Protein AF-A0A6I5C1E1-F1 (afdb_monomer)

Nearest PDB structures (foldseek):
  6ph4-assembly1_A  TM=5.945E-01  e=1.112E-05  Brucella melitensis bv. 1 str. 16M
  6hmj-assembly1_A  TM=3.916E-01  e=8.820E-07  Nakamurella multipartita DSM 44233
  6hmj-assembly2_D  TM=3.622E-01  e=2.172E-06  Nakamurella multipartita DSM 44233
  6hmj-assembly1_B  TM=3.660E-01  e=5.657E-06  Nakamurella multipartita DSM 44233
  3es2-assembly1_B  TM=7.252E-01  e=7.644E-03  Pseudomonas aeruginosa

Sequence (305 aa):
LVSWERGHESLMAQEAQRLVGVCWAEWSLGDGAVEVSSGFAHVLGLAGDEPPPGLLELGRRVTSQSLDALYRTVHHILLSAPVAECDLHLTGPDDRIVHLIAEPVRPGSGPVWAVRAVLHDATSDRRSLALAERAAREARAQRERADTVAEVAERLRDAVLPGFPAELARHGVEAVAVYRPEARAARVGGDWYKTRVLPSGKLLVALGDARGHGLAAVTLMAKLRYALAGLAYTGETVERLTGWLNAVACDDGEESTATAVIARYHPDRRLLRWTCAGHPVPVLVRDGEPRLLDPPPGGPGMPLG

Solvent-accessible surface area (backbone atoms only — not comparable to full-atom values): 16935 Å² total; per-residue (Å²): 141,82,89,87,75,95,84,49,70,69,60,51,52,43,51,49,25,51,76,69,30,34,28,38,39,34,41,33,73,82,82,61,49,69,49,69,44,86,21,36,47,66,54,71,66,50,59,97,85,57,77,83,68,47,76,73,52,48,45,71,38,27,38,74,72,24,31,58,42,50,51,51,34,53,53,40,29,72,72,76,36,77,62,37,65,44,65,35,39,36,67,60,98,78,64,42,31,30,39,36,42,33,31,52,38,47,71,77,94,52,66,74,43,26,43,36,32,43,36,31,53,37,38,67,61,54,49,52,50,53,50,52,53,49,52,51,50,52,54,49,54,51,47,55,51,50,52,52,49,47,52,52,25,50,54,50,33,50,68,74,59,55,77,75,62,76,68,38,54,82,62,79,42,86,82,86,84,88,87,82,51,86,42,85,78,47,61,48,37,16,63,49,69,47,70,45,81,41,98,85,69,31,33,42,40,34,41,35,36,20,57,74,69,56,70,64,8,33,49,52,27,52,52,53,56,51,48,50,64,55,55,58,73,73,70,68,54,53,64,58,51,49,54,53,50,25,52,58,27,48,74,69,38,100,80,41,33,29,26,28,36,38,34,40,37,34,62,92,72,76,43,78,50,63,40,44,21,47,32,83,74,58,74,45,73,56,98,87,44,77,40,71,54,84,64,46,95,83,46,45,46,61,48,29,72

Secondary structure (DSSP, 8-state):
-----TT-HHHHHHHHHHHHTEEEEEEETTT--EEE-TTHHHHHT--TTPPPPPHHHHHHTB-HHHHHHHHHHHHHHHHT-S-EEEEEEB-STT--EEEEEEEEE-STTS---EEEEEEEE-HHHHHHHHHHHHHHHHHHHHHHHHHHHHHHHHHHHHHHSPPPPGGGGGGT---------S-TTTS--SEEEEEEE-TTS-EEEEEEEESSSSHHHHHHHHHHHHHHHHHGGG---HHHHHHHHHHHHHTT-TT--EEEEEEEEETTTTEEEEEEEBSPPPEEEETTEEEEPPPPTTTT-PPB-

Structure (mmCIF, N/CA/C/O backbone):
data_AF-A0A6I5C1E1-F1
#
_entry.id   AF-A0A6I5C1E1-F1
#
loop_
_atom_site.group_PDB
_atom_site.id
_atom_site.type_symbol
_atom_site.label_atom_id
_atom_site.label_alt_id
_atom_site.label_comp_id
_atom_site.label_asym_id
_atom_site.label_entity_id
_atom_site.label_seq_id
_atom_site.pdbx_PDB_ins_code
_atom_site.Cartn_x
_atom_site.Cartn_y
_atom_site.Cartn_z
_atom_site.occupancy
_atom_site.B_iso_or_equiv
_atom_site.auth_seq_id
_atom_site.auth_comp_id
_atom_site.auth_asym_id
_atom_site.auth_atom_id
_atom_site.pdbx_PDB_model_num
ATOM 1 N N . LEU A 1 1 ? 2.150 20.121 -51.270 1.00 28.47 1 LEU A N 1
ATOM 2 C CA . LEU A 1 1 ? 1.523 20.171 -52.610 1.00 28.47 1 LEU A CA 1
ATOM 3 C C . LEU A 1 1 ? 2.641 20.000 -53.623 1.00 28.47 1 LEU A C 1
ATOM 5 O O . LEU A 1 1 ? 3.355 20.957 -53.879 1.00 28.47 1 LEU A O 1
ATOM 9 N N . VAL A 1 2 ? 2.875 18.768 -54.073 1.00 29.59 2 VAL A N 1
ATOM 10 C CA . VAL A 1 2 ? 3.943 18.431 -55.027 1.00 29.59 2 VAL A CA 1
ATOM 11 C C . VAL A 1 2 ? 3.265 18.148 -56.367 1.00 29.59 2 VAL A C 1
ATOM 13 O O . VAL A 1 2 ? 2.310 17.370 -56.411 1.00 29.59 2 VAL A O 1
ATOM 16 N N . SER A 1 3 ? 3.669 18.862 -57.420 1.00 32.88 3 SER A N 1
ATOM 17 C CA . SER A 1 3 ? 3.119 18.734 -58.773 1.00 32.88 3 SER A CA 1
ATOM 18 C C . SER A 1 3 ? 3.700 17.513 -59.484 1.00 32.88 3 SER A C 1
ATOM 20 O O . SER A 1 3 ? 4.902 17.270 -59.423 1.00 32.88 3 SER A O 1
ATOM 22 N N . TRP A 1 4 ? 2.826 16.770 -60.157 1.00 43.12 4 TRP A N 1
ATOM 23 C CA . TRP A 1 4 ? 3.076 15.459 -60.746 1.00 43.12 4 TRP A CA 1
ATOM 24 C C . TRP A 1 4 ? 3.370 15.559 -62.247 1.00 43.12 4 TRP A C 1
ATOM 26 O O . TRP A 1 4 ? 2.498 15.987 -62.999 1.00 43.12 4 TRP A O 1
ATOM 36 N N . GLU A 1 5 ? 4.532 15.080 -62.697 1.00 37.81 5 GLU A N 1
ATOM 37 C CA . GLU A 1 5 ? 4.804 14.805 -64.117 1.00 37.81 5 GLU A CA 1
ATOM 38 C C . GLU A 1 5 ? 5.439 13.415 -64.301 1.00 37.81 5 GLU A C 1
ATOM 40 O O . GLU A 1 5 ? 6.318 12.996 -63.545 1.00 37.81 5 GLU A O 1
ATOM 45 N N . ARG A 1 6 ? 4.952 12.668 -65.304 1.00 40.16 6 ARG A N 1
ATOM 46 C CA . ARG A 1 6 ? 5.412 11.315 -65.664 1.00 40.16 6 ARG A CA 1
ATOM 47 C C . ARG A 1 6 ? 6.778 11.394 -66.359 1.00 40.16 6 ARG A C 1
ATOM 49 O O . ARG A 1 6 ? 6.858 11.900 -67.472 1.00 40.16 6 ARG A O 1
ATOM 56 N N . GLY A 1 7 ? 7.816 10.851 -65.718 1.00 42.12 7 GLY A N 1
ATOM 57 C CA . GLY A 1 7 ? 9.178 10.753 -66.276 1.00 42.12 7 GLY A CA 1
ATOM 58 C C . GLY A 1 7 ? 10.287 10.368 -65.282 1.00 42.12 7 GLY A C 1
ATOM 59 O O . GLY A 1 7 ? 11.403 10.086 -65.700 1.00 42.12 7 GLY A O 1
ATOM 60 N N . HIS A 1 8 ? 9.994 10.313 -63.978 1.00 48.16 8 HIS A N 1
ATOM 61 C CA . HIS A 1 8 ? 10.992 10.161 -62.910 1.00 48.16 8 HIS A CA 1
ATOM 62 C C . HIS A 1 8 ? 10.778 8.912 -62.033 1.00 48.16 8 HIS A C 1
ATOM 64 O O . HIS A 1 8 ? 10.792 9.007 -60.810 1.00 48.16 8 HIS A O 1
ATOM 70 N N . GLU A 1 9 ? 10.580 7.723 -62.615 1.00 52.25 9 GLU A N 1
ATOM 71 C CA . GLU A 1 9 ? 10.408 6.486 -61.821 1.00 52.25 9 GLU A CA 1
ATOM 72 C C . GLU A 1 9 ? 11.599 6.214 -60.887 1.00 52.25 9 GLU A C 1
ATOM 74 O O . GLU A 1 9 ? 11.404 5.866 -59.723 1.00 52.25 9 GLU A O 1
ATOM 79 N N . SER A 1 10 ? 12.832 6.466 -61.345 1.00 55.31 10 SER A N 1
ATOM 80 C CA . SER A 1 10 ? 14.031 6.329 -60.511 1.00 55.31 10 SER A CA 1
ATOM 81 C C . SER A 1 10 ? 14.077 7.365 -59.387 1.00 55.31 10 SER A C 1
ATOM 83 O O . SER A 1 10 ? 14.368 7.004 -58.258 1.00 55.31 10 SER A O 1
ATOM 85 N N . LEU A 1 11 ? 13.730 8.627 -59.649 1.00 58.78 11 LEU A N 1
ATOM 86 C CA . LEU A 1 11 ? 13.729 9.686 -58.629 1.00 58.78 11 LEU A CA 1
ATOM 87 C C . LEU A 1 11 ? 12.635 9.450 -57.570 1.00 58.78 11 LEU A C 1
ATOM 89 O O . LEU A 1 11 ? 12.884 9.602 -56.378 1.00 58.78 11 LEU A O 1
ATOM 93 N N . MET A 1 12 ? 11.463 8.964 -57.989 1.00 55.47 12 MET A N 1
ATOM 94 C C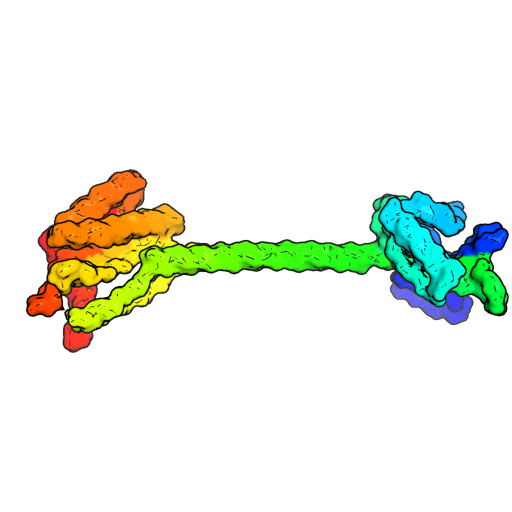A . MET A 1 12 ? 10.367 8.563 -57.098 1.00 55.47 12 MET A CA 1
ATOM 95 C C . MET A 1 12 ? 10.738 7.360 -56.226 1.00 55.47 12 MET A C 1
ATOM 97 O O . MET A 1 12 ? 10.417 7.343 -55.041 1.00 55.47 12 MET A O 1
ATOM 101 N N . ALA A 1 13 ? 11.443 6.367 -56.779 1.00 60.69 13 ALA A N 1
ATOM 102 C CA . ALA A 1 13 ? 11.947 5.236 -56.003 1.00 60.69 13 ALA A CA 1
ATOM 103 C C . ALA A 1 13 ? 12.984 5.679 -54.955 1.00 60.69 13 ALA A C 1
ATOM 105 O O . ALA A 1 13 ? 12.964 5.191 -53.826 1.00 60.69 13 ALA A O 1
ATOM 106 N N . GLN A 1 14 ? 13.846 6.641 -55.297 1.00 62.75 14 GLN A N 1
ATOM 107 C CA . GLN A 1 14 ? 14.848 7.199 -54.384 1.00 62.75 14 GLN A CA 1
ATOM 108 C C . GLN A 1 14 ? 14.217 8.037 -53.259 1.00 62.75 14 GLN A C 1
ATOM 110 O O . GLN A 1 14 ? 14.618 7.914 -52.098 1.00 62.75 14 GLN A O 1
ATOM 115 N N . GLU A 1 15 ? 13.218 8.869 -53.570 1.00 58.72 15 GLU A N 1
ATOM 116 C CA . GLU A 1 15 ? 12.482 9.641 -52.561 1.00 58.72 15 GLU A CA 1
ATOM 117 C C . GLU A 1 15 ? 11.615 8.744 -51.672 1.00 58.72 15 GLU A C 1
ATOM 119 O O . GLU A 1 15 ? 11.604 8.927 -50.456 1.00 58.72 15 GLU A O 1
ATOM 124 N N . ALA A 1 16 ? 10.963 7.721 -52.233 1.00 60.59 16 ALA A N 1
ATOM 125 C CA . ALA A 1 16 ? 10.212 6.736 -51.458 1.00 60.59 16 ALA A CA 1
ATOM 126 C C . ALA A 1 16 ? 11.117 5.944 -50.498 1.00 60.59 16 ALA A C 1
ATOM 128 O O . ALA A 1 16 ? 10.763 5.767 -49.336 1.00 60.59 16 ALA A O 1
ATOM 129 N N . GLN A 1 17 ? 12.310 5.528 -50.936 1.00 66.62 17 GLN A N 1
ATOM 130 C CA . GLN A 1 17 ? 13.299 4.862 -50.074 1.00 66.62 17 GLN A CA 1
ATOM 131 C C . GLN A 1 17 ? 13.756 5.753 -48.913 1.00 66.62 17 GLN A C 1
ATOM 133 O O . GLN A 1 17 ? 13.851 5.287 -47.778 1.00 66.62 17 GLN A O 1
ATOM 138 N N . ARG A 1 18 ? 13.974 7.050 -49.167 1.00 64.62 18 ARG A N 1
ATOM 139 C CA . ARG A 1 18 ? 14.294 8.028 -48.113 1.00 64.62 18 ARG A CA 1
ATOM 140 C C . ARG A 1 18 ? 13.132 8.254 -47.148 1.00 64.62 18 ARG A C 1
ATOM 142 O O . ARG A 1 18 ? 13.362 8.306 -45.948 1.00 64.62 18 ARG A O 1
ATOM 149 N N . LEU A 1 19 ? 11.905 8.362 -47.655 1.00 66.62 19 LEU A N 1
ATOM 150 C CA . LEU A 1 19 ? 10.706 8.571 -46.836 1.00 66.62 19 LEU A CA 1
ATOM 151 C C . LEU A 1 19 ? 10.372 7.361 -45.955 1.00 66.62 19 LEU A C 1
ATOM 153 O O . LEU A 1 19 ? 9.878 7.542 -44.846 1.00 66.62 19 LEU A O 1
ATOM 157 N N . VAL A 1 20 ? 10.639 6.145 -46.437 1.00 74.69 20 VAL A N 1
ATOM 158 C CA . VAL A 1 20 ? 10.387 4.890 -45.705 1.00 74.69 20 VAL A CA 1
ATOM 159 C C . VAL A 1 20 ? 11.602 4.469 -44.860 1.00 74.69 20 VAL A C 1
ATOM 161 O O . VAL A 1 20 ? 11.494 3.565 -44.040 1.00 74.69 20 VAL A O 1
ATOM 164 N N . GLY A 1 21 ? 12.755 5.132 -45.017 1.00 84.44 21 GLY A N 1
ATOM 165 C CA . GLY A 1 21 ? 13.973 4.821 -44.265 1.00 84.44 21 GLY A CA 1
ATOM 166 C C . GLY A 1 21 ? 14.557 3.449 -44.606 1.00 84.44 21 GLY A C 1
ATOM 167 O O . GLY A 1 21 ? 15.153 2.820 -43.740 1.00 84.44 21 GLY A O 1
ATOM 168 N N . VAL A 1 22 ? 14.374 2.973 -45.841 1.00 90.25 22 VAL A N 1
ATOM 169 C CA . VAL A 1 22 ? 14.837 1.657 -46.314 1.00 90.25 22 VAL A CA 1
ATOM 170 C C . VAL A 1 22 ? 15.868 1.847 -47.419 1.00 90.25 22 VAL A C 1
ATOM 172 O O . VAL A 1 22 ? 15.700 2.676 -48.314 1.00 90.25 22 VAL A O 1
ATOM 175 N N . CYS A 1 23 ? 16.927 1.050 -47.392 1.00 91.75 23 CYS A N 1
ATOM 176 C CA . CYS A 1 23 ? 17.949 1.009 -48.424 1.00 91.75 23 CYS A CA 1
ATOM 177 C C . CYS A 1 23 ? 18.413 -0.433 -48.664 1.00 91.75 23 CYS A C 1
ATOM 179 O O . CYS A 1 23 ? 18.105 -1.343 -47.898 1.00 91.75 23 CYS A O 1
ATOM 181 N N . TRP A 1 24 ? 19.151 -0.649 -49.746 1.00 93.38 24 TRP A N 1
ATOM 182 C CA . TRP A 1 24 ? 19.877 -1.893 -49.976 1.00 93.38 24 TRP A CA 1
ATOM 183 C C . TRP A 1 24 ? 21.350 -1.619 -50.276 1.00 93.38 24 TRP A C 1
ATOM 185 O O . TRP A 1 24 ? 21.702 -0.526 -50.743 1.00 93.38 24 TRP A O 1
ATOM 195 N N . ALA A 1 25 ? 22.176 -2.624 -49.999 1.00 94.31 25 ALA A N 1
ATOM 196 C CA . ALA A 1 25 ? 23.593 -2.671 -50.322 1.00 94.31 25 ALA A CA 1
ATOM 197 C C . ALA A 1 25 ? 24.012 -4.084 -50.740 1.00 94.31 25 ALA A C 1
ATOM 199 O O . ALA A 1 25 ? 23.452 -5.070 -50.264 1.00 94.31 25 ALA A O 1
ATOM 200 N N . GLU A 1 26 ? 25.005 -4.180 -51.611 1.00 94.88 26 GLU A N 1
ATOM 201 C CA . GLU A 1 26 ? 25.673 -5.419 -51.981 1.00 94.88 26 GLU A CA 1
ATOM 202 C C . GLU A 1 26 ? 27.183 -5.238 -51.820 1.00 94.88 26 GLU A C 1
ATOM 204 O O . GLU A 1 26 ? 27.784 -4.341 -52.409 1.00 94.88 26 GLU A O 1
ATOM 209 N N . TRP A 1 27 ? 27.794 -6.082 -50.991 1.00 94.88 27 TRP A N 1
ATOM 210 C CA . TRP A 1 27 ? 29.235 -6.102 -50.765 1.00 94.88 27 TRP A CA 1
ATOM 211 C C . TRP A 1 27 ? 29.840 -7.310 -51.468 1.00 94.88 27 TRP A C 1
ATOM 213 O O . TRP A 1 27 ? 29.603 -8.451 -51.062 1.00 94.88 27 TRP A O 1
ATOM 223 N N . SER A 1 28 ? 30.649 -7.059 -52.491 1.00 92.88 28 SER A N 1
ATOM 224 C CA . SER A 1 28 ? 31.442 -8.084 -53.160 1.00 92.88 28 SER A CA 1
ATOM 225 C C . SER A 1 28 ? 32.582 -8.549 -52.257 1.00 92.88 28 SER A C 1
ATOM 227 O O . SER A 1 28 ? 33.365 -7.754 -51.733 1.00 92.88 28 SER A O 1
ATOM 229 N N . LEU A 1 29 ? 32.683 -9.863 -52.072 1.00 88.25 29 LEU A N 1
ATOM 230 C CA . LEU A 1 29 ? 33.716 -10.494 -51.250 1.00 88.25 29 LEU A CA 1
ATOM 231 C C . LEU A 1 29 ? 35.018 -10.721 -52.029 1.00 88.25 29 LEU A C 1
ATOM 233 O O . LEU A 1 29 ? 36.053 -10.970 -51.416 1.00 88.25 29 LEU A O 1
ATOM 237 N N . GLY A 1 30 ? 34.961 -10.674 -53.365 1.00 83.75 30 GLY A N 1
ATOM 238 C CA . GLY A 1 30 ? 36.099 -10.962 -54.240 1.00 83.75 30 GLY A CA 1
ATOM 239 C C . GLY A 1 30 ? 37.000 -9.755 -54.496 1.00 83.75 30 GLY A C 1
ATOM 240 O O . GLY A 1 30 ? 38.220 -9.872 -54.408 1.00 83.75 30 GLY A O 1
ATOM 241 N N . ASP A 1 31 ? 36.405 -8.603 -54.804 1.00 86.00 31 ASP A N 1
ATOM 242 C CA . ASP A 1 31 ? 37.114 -7.362 -55.164 1.00 86.00 31 ASP A CA 1
ATOM 243 C C . ASP A 1 31 ? 36.868 -6.207 -54.178 1.00 86.00 31 ASP A C 1
ATOM 245 O O . ASP A 1 31 ? 37.475 -5.144 -54.308 1.00 86.00 31 ASP A O 1
ATOM 249 N N . GLY A 1 32 ? 36.014 -6.415 -53.170 1.00 84.56 32 GLY A N 1
ATOM 250 C CA . GLY A 1 32 ? 35.676 -5.405 -52.171 1.00 84.56 32 GLY A CA 1
ATOM 251 C C . GLY A 1 32 ? 34.759 -4.293 -52.684 1.00 84.56 32 GLY A C 1
ATOM 252 O O . GLY A 1 32 ? 34.573 -3.306 -51.972 1.00 84.56 32 GLY A O 1
ATOM 253 N N . ALA A 1 33 ? 34.191 -4.424 -53.889 1.00 90.31 33 ALA A N 1
ATOM 254 C CA . ALA A 1 33 ? 33.245 -3.454 -54.424 1.00 90.31 33 ALA A CA 1
ATOM 255 C C . ALA A 1 33 ? 31.972 -3.380 -53.563 1.00 90.31 33 ALA A C 1
ATOM 257 O O . ALA A 1 33 ? 31.485 -4.391 -53.049 1.00 90.31 33 ALA A O 1
ATOM 258 N N . VAL A 1 34 ? 31.433 -2.169 -53.415 1.00 93.31 34 VAL A N 1
ATOM 259 C CA . VAL A 1 34 ? 30.220 -1.900 -52.637 1.00 93.31 34 VAL A CA 1
ATOM 260 C C . VAL A 1 34 ? 29.220 -1.180 -53.527 1.00 93.31 34 VAL A C 1
ATOM 262 O O . VAL A 1 34 ? 29.436 -0.030 -53.909 1.00 93.31 34 VAL A O 1
ATOM 265 N N . GLU A 1 35 ? 28.123 -1.853 -53.851 1.00 92.62 35 GLU A N 1
ATOM 266 C CA . GLU A 1 35 ? 27.001 -1.262 -54.576 1.00 92.62 35 GLU A CA 1
ATOM 267 C C . GLU A 1 35 ? 25.893 -0.902 -53.594 1.00 92.62 35 GLU A C 1
ATOM 269 O O . GLU A 1 35 ? 25.544 -1.693 -52.721 1.00 92.62 35 GLU A O 1
ATOM 274 N N . VAL A 1 36 ? 25.337 0.305 -53.705 1.00 92.56 36 VAL A N 1
ATOM 275 C CA . VAL A 1 36 ? 24.332 0.801 -52.760 1.00 92.56 36 VAL A CA 1
ATOM 276 C C . VAL A 1 36 ? 23.222 1.557 -53.465 1.00 92.56 36 VAL A C 1
ATOM 278 O O . VAL A 1 36 ? 23.431 2.252 -54.458 1.00 92.56 36 VAL A O 1
ATOM 281 N N . SER A 1 37 ? 22.026 1.479 -52.894 1.00 90.00 37 SER A N 1
ATOM 282 C CA . SER A 1 37 ? 20.942 2.409 -53.219 1.00 90.00 37 SER A CA 1
ATOM 283 C C . SER A 1 37 ? 21.233 3.835 -52.730 1.00 90.00 37 SER A C 1
ATOM 285 O O . SER A 1 37 ? 21.982 4.054 -51.777 1.00 90.00 37 SER A O 1
ATOM 287 N N . SER A 1 38 ? 20.557 4.827 -53.312 1.00 82.50 38 SER A N 1
ATOM 288 C CA . SER A 1 38 ? 20.692 6.243 -52.929 1.00 82.50 38 SER A CA 1
ATOM 289 C C . SER A 1 38 ? 20.280 6.548 -51.480 1.00 82.50 38 SER A C 1
ATOM 291 O O . SER A 1 38 ? 20.670 7.576 -50.927 1.00 82.50 38 SER A O 1
ATOM 293 N N . GLY A 1 39 ? 19.454 5.692 -50.866 1.00 84.56 39 GLY A N 1
ATOM 294 C CA . GLY A 1 39 ? 19.015 5.822 -49.474 1.00 84.56 39 GLY A CA 1
ATOM 295 C C . GLY A 1 39 ? 20.066 5.389 -48.448 1.00 84.56 39 GLY A C 1
ATOM 296 O O . GLY A 1 39 ? 19.927 5.706 -47.270 1.00 84.56 39 GLY A O 1
ATOM 297 N N . PHE A 1 40 ? 21.129 4.699 -48.873 1.00 89.44 40 PHE A N 1
ATOM 298 C CA . PHE A 1 40 ? 22.087 4.048 -47.976 1.00 89.44 40 PHE A CA 1
ATOM 299 C C . PHE A 1 40 ? 22.815 5.019 -47.043 1.00 89.44 40 PHE A C 1
ATOM 301 O O . PHE A 1 40 ? 22.818 4.814 -45.829 1.00 89.44 40 PHE A O 1
ATOM 308 N N . ALA A 1 41 ? 23.337 6.123 -47.585 1.00 89.31 41 ALA A N 1
ATOM 309 C CA . ALA A 1 41 ? 23.991 7.158 -46.784 1.00 89.31 41 ALA A CA 1
ATOM 310 C C . ALA A 1 41 ? 23.045 7.776 -45.741 1.00 89.31 41 ALA A C 1
ATOM 312 O O . ALA A 1 41 ? 23.461 8.064 -44.625 1.00 89.31 41 ALA A O 1
ATOM 313 N N . HIS A 1 42 ? 21.757 7.929 -46.071 1.00 87.75 42 HIS A N 1
ATOM 314 C CA . HIS A 1 42 ? 20.765 8.469 -45.143 1.00 87.75 42 HIS A CA 1
ATOM 315 C C . HIS A 1 42 ? 20.448 7.496 -43.998 1.00 87.75 42 HIS A C 1
ATOM 317 O O . HIS A 1 42 ? 20.461 7.909 -42.841 1.00 87.75 42 HIS A O 1
ATOM 323 N N . VAL A 1 43 ? 20.210 6.216 -44.309 1.00 89.69 43 VAL A N 1
ATOM 324 C CA . VAL A 1 43 ? 19.899 5.173 -43.309 1.00 89.69 43 VAL A CA 1
ATOM 325 C C . VAL A 1 43 ? 21.068 4.962 -42.342 1.00 89.69 43 VAL A C 1
ATOM 327 O O . VAL A 1 43 ? 20.855 4.838 -41.138 1.00 89.69 43 VAL A O 1
ATOM 330 N N . LEU A 1 44 ? 22.307 4.982 -42.843 1.00 90.25 44 LEU A N 1
ATOM 331 C CA . LEU A 1 44 ? 23.510 4.848 -42.015 1.00 90.25 44 LEU A CA 1
ATOM 332 C C . LEU A 1 44 ? 23.985 6.162 -41.370 1.00 90.25 44 LEU A C 1
ATOM 334 O O . LEU A 1 44 ? 24.919 6.136 -40.571 1.00 90.25 44 LEU A O 1
ATOM 338 N N . GLY A 1 45 ? 23.376 7.306 -41.699 1.00 88.69 45 GLY A N 1
ATOM 339 C CA . GLY A 1 45 ? 23.797 8.614 -41.186 1.00 88.69 45 GLY A CA 1
ATOM 340 C C . GLY A 1 45 ? 25.211 9.029 -41.617 1.00 88.69 45 GLY A C 1
ATOM 341 O O . GLY A 1 45 ? 25.930 9.638 -40.828 1.00 88.69 45 GLY A O 1
ATOM 342 N N . LEU A 1 46 ? 25.622 8.672 -42.837 1.00 88.62 46 LEU A N 1
ATOM 343 C CA . LEU A 1 46 ? 26.921 9.048 -43.406 1.00 88.62 46 LEU A CA 1
ATOM 344 C C . LEU A 1 46 ? 26.941 10.531 -43.807 1.00 88.62 46 LEU A C 1
ATOM 346 O O . LEU A 1 46 ? 25.905 11.106 -44.161 1.00 88.62 46 LEU A O 1
ATOM 350 N N . ALA A 1 47 ? 28.128 11.142 -43.794 1.00 84.00 47 ALA A N 1
ATOM 351 C CA . ALA A 1 47 ? 28.306 12.483 -44.351 1.00 84.00 47 ALA A CA 1
ATOM 352 C C . ALA A 1 47 ? 28.118 12.473 -45.884 1.00 84.00 47 ALA A C 1
ATOM 354 O O . ALA A 1 47 ? 28.297 11.449 -46.540 1.00 84.00 47 ALA A O 1
ATOM 355 N N . GLY A 1 48 ? 27.727 13.609 -46.473 1.00 73.75 48 GLY A N 1
ATOM 356 C CA . GLY A 1 48 ? 27.323 13.683 -47.888 1.00 73.75 48 GLY A CA 1
ATOM 357 C C . GLY A 1 48 ? 28.426 13.381 -48.913 1.00 73.75 48 GLY A C 1
ATOM 358 O O . GLY A 1 48 ? 28.116 13.099 -50.067 1.00 73.75 48 GLY A O 1
ATOM 359 N N . ASP A 1 49 ? 29.687 13.438 -48.500 1.00 82.75 49 ASP A N 1
ATOM 360 C CA . ASP A 1 49 ? 30.892 13.156 -49.284 1.00 82.75 49 ASP A CA 1
ATOM 361 C C . ASP A 1 49 ? 31.591 11.847 -48.871 1.00 82.75 49 ASP A C 1
ATOM 363 O O . ASP A 1 49 ? 32.611 11.473 -49.451 1.00 82.75 49 ASP A O 1
ATOM 367 N N . GLU A 1 50 ? 31.049 11.135 -47.882 1.00 86.50 50 GLU A N 1
ATOM 368 C CA . GLU A 1 50 ? 31.638 9.915 -47.346 1.00 86.50 50 GLU A CA 1
ATOM 369 C C . GLU A 1 50 ? 31.316 8.703 -48.241 1.00 86.50 50 GLU A C 1
ATOM 371 O O . GLU A 1 50 ? 30.146 8.463 -48.561 1.00 86.50 50 GLU A O 1
ATOM 376 N N . PRO A 1 51 ? 32.322 7.908 -48.661 1.00 89.25 51 PRO A N 1
ATOM 377 C CA . PRO A 1 51 ? 32.077 6.722 -49.474 1.00 89.25 51 PRO A CA 1
ATOM 378 C C . PRO A 1 51 ? 31.312 5.647 -48.680 1.00 89.25 51 PRO A C 1
ATOM 380 O O . PRO A 1 51 ? 31.473 5.548 -47.458 1.00 89.25 51 PRO A O 1
ATOM 383 N N . PRO A 1 52 ? 30.494 4.809 -49.349 1.00 91.69 52 PRO A N 1
ATOM 384 C CA . PRO A 1 52 ? 29.776 3.732 -48.680 1.00 91.69 52 PRO A CA 1
ATOM 385 C C . PRO A 1 52 ? 30.772 2.743 -48.049 1.00 91.69 52 PRO A C 1
ATOM 387 O O . PRO A 1 52 ? 31.634 2.226 -48.762 1.00 91.69 52 PRO A O 1
ATOM 390 N N . PRO A 1 53 ? 30.676 2.459 -46.734 1.00 92.88 53 PRO A N 1
ATOM 391 C CA . PRO A 1 53 ? 31.637 1.595 -46.068 1.00 92.88 53 PRO A CA 1
ATOM 392 C C . PRO A 1 53 ? 31.555 0.146 -46.554 1.00 92.88 53 PRO A C 1
ATOM 394 O O . PRO A 1 53 ? 30.467 -0.417 -46.734 1.00 92.88 53 PRO A O 1
ATOM 397 N N . GLY A 1 54 ? 32.717 -0.496 -46.661 1.00 92.12 54 GLY A N 1
ATOM 398 C CA . GLY A 1 54 ? 32.798 -1.953 -46.782 1.00 92.12 54 GLY A CA 1
ATOM 399 C C . GLY A 1 54 ? 32.285 -2.666 -45.522 1.00 92.12 54 GLY A C 1
ATOM 400 O O . GLY A 1 54 ? 32.161 -2.061 -44.459 1.00 92.12 54 GLY A O 1
ATOM 401 N N . LEU A 1 55 ? 32.048 -3.981 -45.590 1.00 89.00 55 LEU A N 1
ATOM 402 C CA . LEU A 1 55 ? 31.567 -4.789 -44.450 1.00 89.00 55 LEU A CA 1
ATOM 403 C C . LEU A 1 55 ? 32.430 -4.639 -43.182 1.00 89.00 55 LEU A C 1
ATOM 405 O O . LEU A 1 55 ? 31.907 -4.516 -42.074 1.00 89.00 55 LEU A O 1
ATOM 409 N N . LEU A 1 56 ? 33.757 -4.609 -43.340 1.00 88.25 56 LEU A N 1
ATOM 410 C CA . LEU A 1 56 ? 34.687 -4.417 -42.223 1.00 88.25 56 LEU A CA 1
ATOM 411 C C . LEU A 1 56 ? 34.581 -3.006 -41.622 1.00 88.25 56 LEU A C 1
ATOM 413 O O . LEU A 1 56 ? 34.658 -2.833 -40.407 1.00 88.25 56 LEU A O 1
ATOM 417 N N . GLU A 1 57 ? 34.410 -1.994 -42.470 1.00 91.88 57 GLU A N 1
ATOM 418 C CA . GLU A 1 57 ? 34.273 -0.597 -42.056 1.00 91.88 57 GLU A CA 1
ATOM 419 C C . GLU A 1 57 ? 32.921 -0.340 -41.392 1.00 91.88 57 GLU A C 1
ATOM 421 O O . GLU A 1 57 ? 32.862 0.385 -40.402 1.00 91.88 57 GLU A O 1
ATOM 426 N N . LEU A 1 58 ? 31.856 -0.995 -41.864 1.00 91.06 58 LEU A N 1
ATOM 427 C CA . LEU A 1 58 ? 30.555 -1.014 -41.201 1.00 91.06 58 LEU A CA 1
ATOM 428 C C . LEU A 1 58 ? 30.681 -1.592 -39.785 1.00 91.06 58 LEU A C 1
ATOM 430 O O . LEU A 1 58 ? 30.151 -1.015 -38.839 1.00 91.06 58 LEU A O 1
ATOM 434 N N . GLY A 1 59 ? 31.471 -2.658 -39.615 1.00 91.31 59 GLY A N 1
ATOM 435 C CA . GLY A 1 59 ? 31.798 -3.225 -38.304 1.00 91.31 59 GLY A CA 1
ATOM 436 C C . GLY A 1 59 ? 32.487 -2.242 -37.345 1.00 91.31 59 GLY A C 1
ATOM 437 O O . GLY A 1 59 ? 32.292 -2.319 -36.136 1.00 91.31 59 GLY A O 1
ATOM 438 N N . ARG A 1 60 ? 33.252 -1.271 -37.860 1.00 91.62 60 ARG A N 1
ATOM 439 C CA . ARG A 1 60 ? 33.888 -0.222 -37.037 1.00 91.62 60 ARG A CA 1
ATOM 440 C C . ARG A 1 60 ? 32.930 0.893 -36.621 1.00 91.62 60 ARG A C 1
ATOM 442 O O . ARG A 1 60 ? 33.270 1.668 -35.734 1.00 91.62 60 ARG A O 1
ATOM 449 N N . ARG A 1 61 ? 31.768 0.988 -37.270 1.00 91.31 61 ARG A N 1
ATOM 450 C CA . ARG A 1 61 ? 30.739 2.003 -37.012 1.00 91.31 61 ARG A CA 1
ATOM 451 C C . ARG A 1 61 ? 29.618 1.502 -36.121 1.00 91.31 61 ARG A C 1
ATOM 453 O O . ARG A 1 61 ? 28.639 2.216 -35.950 1.00 91.31 61 ARG A O 1
ATOM 460 N N . VAL A 1 62 ? 29.706 0.284 -35.601 1.00 93.81 62 VAL A N 1
ATOM 461 C CA . VAL A 1 62 ? 28.690 -0.281 -34.715 1.00 93.81 62 VAL A CA 1
ATOM 462 C C . VAL A 1 62 ? 29.246 -0.475 -33.313 1.00 93.81 62 VAL A C 1
ATOM 464 O O . VAL A 1 62 ? 30.455 -0.573 -33.107 1.00 93.81 62 VAL A O 1
ATOM 467 N N . THR A 1 63 ? 28.358 -0.536 -32.323 1.00 94.38 63 THR A N 1
ATOM 468 C CA . THR A 1 63 ? 28.750 -0.898 -30.954 1.00 94.38 63 THR A CA 1
ATOM 469 C C . THR A 1 63 ? 29.390 -2.290 -30.917 1.00 94.38 63 THR A C 1
ATOM 471 O O . THR A 1 63 ? 29.135 -3.121 -31.788 1.00 94.38 63 THR A O 1
ATOM 474 N N . SER A 1 64 ? 30.172 -2.592 -29.876 1.00 92.12 64 SER A N 1
ATOM 475 C CA . SER A 1 64 ? 30.780 -3.922 -29.702 1.00 92.12 64 SER A CA 1
ATOM 476 C C . SER A 1 64 ? 29.745 -5.056 -29.712 1.00 92.12 64 SER A C 1
ATOM 478 O O . SER A 1 64 ? 29.964 -6.085 -30.343 1.00 92.12 64 SER A O 1
ATOM 480 N N . GLN A 1 65 ? 28.580 -4.844 -29.092 1.00 91.31 65 GLN A N 1
ATOM 481 C CA . GLN A 1 65 ? 27.482 -5.814 -29.098 1.00 91.31 65 GLN A CA 1
ATOM 482 C C . GLN A 1 65 ? 26.916 -6.049 -30.510 1.00 91.31 65 GLN A C 1
ATOM 484 O O . GLN A 1 65 ? 26.634 -7.189 -30.887 1.00 91.31 65 GLN A O 1
ATOM 489 N N . SER A 1 66 ? 26.748 -4.984 -31.298 1.00 94.69 66 SER A N 1
ATOM 490 C CA . SER A 1 66 ? 26.279 -5.091 -32.684 1.00 94.69 66 SER A CA 1
ATOM 491 C C . SER A 1 66 ? 27.347 -5.631 -33.633 1.00 94.69 66 SER A C 1
ATOM 493 O O . SER A 1 66 ? 26.991 -6.282 -34.610 1.00 94.69 66 SER A O 1
ATOM 495 N N . LEU A 1 67 ? 28.637 -5.437 -33.344 1.00 94.94 67 LEU A N 1
ATOM 496 C CA . LEU A 1 67 ? 29.728 -6.051 -34.102 1.00 94.94 67 LEU A CA 1
ATOM 497 C C . LEU A 1 67 ? 29.677 -7.579 -33.999 1.00 94.94 67 LEU A C 1
ATOM 499 O O . LEU A 1 67 ? 29.757 -8.265 -35.017 1.00 94.94 67 LEU A O 1
ATOM 503 N N . ASP A 1 68 ? 29.464 -8.110 -32.793 1.00 93.81 68 ASP A N 1
ATOM 504 C CA . ASP A 1 68 ? 29.296 -9.552 -32.587 1.00 93.81 68 ASP A CA 1
ATOM 505 C C . ASP A 1 68 ? 28.080 -10.096 -33.349 1.00 93.81 68 ASP A C 1
ATOM 507 O O . ASP A 1 68 ? 28.125 -11.190 -33.916 1.00 93.81 68 ASP A O 1
ATOM 511 N N . ALA A 1 69 ? 26.976 -9.339 -33.364 1.00 93.19 69 ALA A N 1
ATOM 512 C CA . ALA A 1 69 ? 25.777 -9.702 -34.112 1.00 93.19 69 ALA A CA 1
ATOM 513 C C . ALA A 1 69 ? 26.032 -9.696 -35.626 1.00 93.19 69 ALA A C 1
ATOM 515 O O . ALA A 1 69 ? 25.735 -10.690 -36.284 1.00 93.19 69 ALA A O 1
ATOM 516 N N . LEU A 1 70 ? 26.659 -8.641 -36.153 1.00 94.19 70 LEU A N 1
ATOM 517 C CA . LEU A 1 70 ? 27.020 -8.520 -37.564 1.00 94.19 70 LEU A CA 1
ATOM 518 C C . LEU A 1 70 ? 27.952 -9.653 -38.008 1.00 94.19 70 LEU A C 1
ATOM 520 O O . LEU A 1 70 ? 27.708 -10.280 -39.037 1.00 94.19 70 LEU A O 1
ATOM 524 N N . TYR A 1 71 ? 28.984 -9.962 -37.216 1.00 92.56 71 TYR A N 1
ATOM 525 C CA . TYR A 1 71 ? 29.894 -11.073 -37.494 1.00 92.56 71 TYR A CA 1
ATOM 526 C C . TYR A 1 71 ? 29.143 -12.406 -37.577 1.00 92.56 71 TYR A C 1
ATOM 528 O O . TYR A 1 71 ? 29.325 -13.152 -38.539 1.00 92.56 71 TYR A O 1
ATOM 536 N N . ARG A 1 72 ? 28.260 -12.696 -36.608 1.00 91.25 72 ARG A N 1
ATOM 537 C CA . ARG A 1 72 ? 27.434 -13.914 -36.630 1.00 91.25 72 ARG A CA 1
ATOM 538 C C . ARG A 1 72 ? 26.529 -13.966 -37.859 1.00 91.25 72 ARG A C 1
ATOM 540 O O . ARG A 1 72 ? 26.456 -15.016 -38.491 1.00 91.25 72 ARG A O 1
ATOM 547 N N . THR A 1 73 ? 25.889 -12.854 -38.215 1.00 91.25 73 THR A N 1
ATOM 548 C CA . THR A 1 73 ? 25.025 -12.743 -39.399 1.00 91.25 73 THR A CA 1
ATOM 549 C C . THR A 1 73 ? 25.801 -13.047 -40.679 1.00 91.25 73 THR A C 1
ATOM 551 O O . THR A 1 73 ? 25.414 -13.941 -41.430 1.00 91.25 73 THR A O 1
ATOM 554 N N . VAL A 1 74 ? 26.944 -12.388 -40.897 1.00 89.81 74 VAL A N 1
ATOM 555 C CA . VAL A 1 74 ? 27.795 -12.616 -42.078 1.00 89.81 74 VAL A CA 1
ATOM 556 C C . VAL A 1 74 ? 28.312 -14.055 -42.108 1.00 89.81 74 VAL A C 1
ATOM 558 O O . VAL A 1 74 ? 28.221 -14.727 -43.132 1.00 89.81 74 VAL A O 1
ATOM 561 N N . HIS A 1 75 ? 28.795 -14.572 -40.978 1.00 89.94 75 HIS A N 1
ATOM 562 C CA . HIS A 1 75 ? 29.278 -15.947 -40.874 1.00 89.94 75 HIS A CA 1
ATOM 563 C C . HIS A 1 75 ? 28.176 -16.980 -41.186 1.00 89.94 75 HIS A C 1
ATOM 565 O O . HIS A 1 75 ? 28.423 -17.949 -41.904 1.00 89.94 75 HIS A O 1
ATOM 571 N N . HIS A 1 76 ? 26.943 -16.769 -40.711 1.00 88.94 76 HIS A N 1
ATOM 572 C CA . HIS A 1 76 ? 25.799 -17.634 -41.029 1.00 88.94 76 HIS A CA 1
ATOM 573 C C . HIS A 1 76 ? 25.444 -17.627 -42.521 1.00 88.94 76 HIS A C 1
ATOM 575 O O . HIS A 1 76 ? 25.170 -18.690 -43.089 1.00 88.94 76 HIS A O 1
ATOM 581 N N . ILE A 1 77 ? 25.488 -16.456 -43.160 1.00 88.06 77 ILE A N 1
ATOM 582 C CA . ILE A 1 77 ? 25.225 -16.281 -44.596 1.00 88.06 77 ILE A CA 1
ATOM 583 C C . ILE A 1 77 ? 26.267 -17.016 -45.447 1.00 88.06 77 ILE A C 1
ATOM 585 O O . ILE A 1 77 ? 25.919 -17.690 -46.418 1.00 88.06 77 ILE A O 1
ATOM 589 N N . LEU A 1 78 ? 27.544 -16.933 -45.064 1.00 86.19 78 LEU A N 1
ATOM 590 C CA . LEU A 1 78 ? 28.634 -17.598 -45.783 1.00 86.19 78 LEU A CA 1
ATOM 591 C C . LEU A 1 78 ? 28.532 -19.125 -45.717 1.00 86.19 78 LEU A C 1
ATOM 593 O O . LEU A 1 78 ? 28.846 -19.805 -46.695 1.00 86.19 78 LEU A O 1
ATOM 597 N N . LEU A 1 79 ? 28.093 -19.667 -44.579 1.00 83.75 79 LEU A N 1
ATOM 598 C CA . LEU A 1 79 ? 28.105 -21.107 -44.352 1.00 83.75 79 LEU A CA 1
ATOM 599 C C . LEU A 1 79 ? 26.848 -21.823 -44.841 1.00 83.75 79 LEU A C 1
ATOM 601 O O . LEU A 1 79 ? 26.969 -22.880 -45.465 1.00 83.75 79 LEU A O 1
ATOM 605 N N . SER A 1 80 ? 25.641 -21.357 -44.499 1.00 69.75 80 SER A N 1
ATOM 606 C CA . SER A 1 80 ? 24.458 -22.238 -44.611 1.00 69.75 80 SER A CA 1
ATOM 607 C C . SER A 1 80 ? 23.082 -21.562 -44.637 1.00 69.75 80 SER A C 1
ATOM 609 O O . SER A 1 80 ? 22.107 -22.254 -44.923 1.00 69.75 80 SER A O 1
ATOM 611 N N . ALA A 1 81 ? 22.952 -20.265 -44.342 1.00 71.25 81 ALA A N 1
ATOM 612 C CA . ALA A 1 81 ? 21.642 -19.612 -44.263 1.00 71.25 81 ALA A CA 1
ATOM 613 C C . ALA A 1 81 ? 21.235 -18.943 -45.594 1.00 71.25 81 ALA A C 1
ATOM 615 O O . ALA A 1 81 ? 22.062 -18.254 -46.193 1.00 71.25 81 ALA A O 1
ATOM 616 N N . PRO A 1 82 ? 19.972 -19.088 -46.049 1.00 78.62 82 PRO A N 1
ATOM 617 C CA . PRO A 1 82 ? 19.468 -18.338 -47.199 1.00 78.62 82 PRO A CA 1
ATOM 618 C C . PRO A 1 82 ? 19.269 -16.852 -46.868 1.00 78.62 82 PRO A C 1
ATOM 620 O O . PRO A 1 82 ? 19.456 -16.014 -47.738 1.00 78.62 82 PRO A O 1
ATOM 623 N N . VAL A 1 83 ? 18.926 -16.532 -45.615 1.00 88.56 83 VAL A N 1
ATOM 624 C CA . VAL A 1 83 ? 18.742 -15.170 -45.096 1.00 88.56 83 VAL A CA 1
ATOM 625 C C . VAL A 1 83 ? 19.144 -15.155 -43.616 1.00 88.56 83 VAL A C 1
ATOM 627 O O . VAL A 1 83 ? 18.875 -16.121 -42.898 1.00 88.56 83 VAL A O 1
ATOM 630 N N . ALA A 1 84 ? 19.775 -14.078 -43.152 1.00 92.62 84 ALA A N 1
ATOM 631 C CA . ALA A 1 84 ? 20.029 -13.811 -41.738 1.00 92.62 84 ALA A CA 1
ATOM 632 C C . ALA A 1 84 ? 19.813 -12.326 -41.421 1.00 92.62 84 ALA A C 1
ATOM 634 O O . ALA A 1 84 ? 20.021 -11.469 -42.274 1.00 92.62 84 ALA A O 1
ATOM 635 N N . GLU A 1 85 ? 19.422 -12.021 -40.186 1.00 94.56 85 GLU A N 1
ATOM 636 C CA . GLU A 1 85 ? 19.076 -10.662 -39.769 1.00 94.56 85 GLU A CA 1
ATOM 637 C C . GLU A 1 85 ? 19.727 -10.272 -38.438 1.00 94.56 85 GLU A C 1
ATOM 639 O O . GLU A 1 85 ? 20.008 -11.122 -37.588 1.00 94.56 85 GLU A O 1
ATOM 644 N N . CYS A 1 86 ? 19.974 -8.976 -38.249 1.00 94.88 86 CYS A N 1
ATOM 645 C CA . CYS A 1 86 ? 20.428 -8.412 -36.980 1.00 94.88 86 CYS A CA 1
ATOM 646 C C . CYS A 1 86 ? 20.157 -6.906 -36.883 1.00 94.88 86 CYS A C 1
ATOM 648 O O . CYS A 1 86 ? 20.147 -6.201 -37.889 1.00 94.88 86 CYS A O 1
ATOM 650 N N . ASP A 1 87 ? 20.040 -6.398 -35.654 1.00 95.00 87 ASP A N 1
ATOM 651 C CA . ASP A 1 87 ? 20.031 -4.958 -35.389 1.00 95.00 87 ASP A CA 1
ATOM 652 C C . ASP A 1 87 ? 21.462 -4.427 -35.191 1.00 95.00 87 ASP A C 1
ATOM 654 O O . ASP A 1 87 ? 22.262 -4.957 -34.408 1.00 95.00 87 ASP A O 1
ATOM 658 N N . LEU A 1 88 ? 21.773 -3.338 -35.885 1.00 95.19 88 LEU A N 1
ATOM 659 C CA . LEU A 1 88 ? 23.040 -2.626 -35.840 1.00 95.19 88 LEU A CA 1
ATOM 660 C C . LEU A 1 88 ? 22.849 -1.289 -35.131 1.00 95.19 88 LEU A C 1
ATOM 662 O O . LEU A 1 88 ? 22.169 -0.398 -35.632 1.00 95.19 88 LEU A O 1
ATOM 666 N N . HIS A 1 89 ? 23.466 -1.139 -33.965 1.00 94.94 89 HIS A N 1
ATOM 667 C 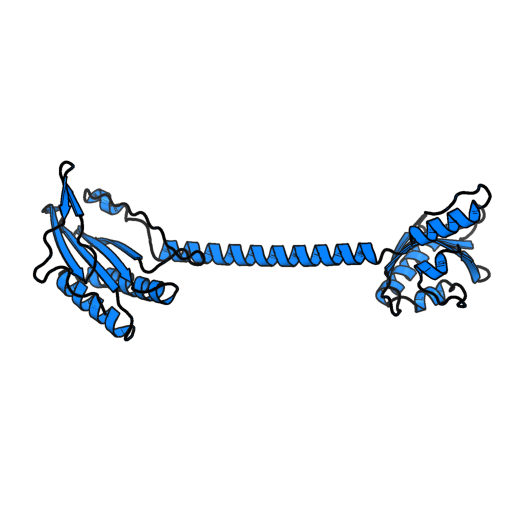CA . HIS A 1 89 ? 23.523 0.129 -33.249 1.00 94.94 89 HIS A CA 1
ATOM 668 C C . HIS A 1 89 ? 24.742 0.896 -33.741 1.00 94.94 89 HIS A C 1
ATOM 670 O O . 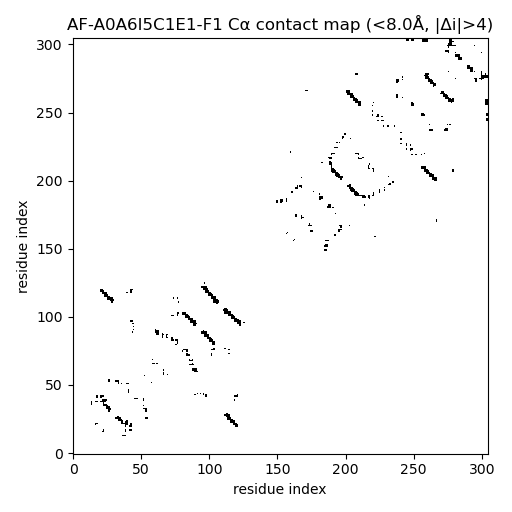HIS A 1 89 ? 25.873 0.484 -33.464 1.00 94.94 89 HIS A O 1
ATOM 676 N N . LEU A 1 90 ? 24.512 1.976 -34.484 1.00 93.25 90 LEU A N 1
ATOM 677 C CA . LEU A 1 90 ? 25.566 2.783 -35.080 1.00 93.25 90 LEU A CA 1
ATOM 678 C C . LEU A 1 90 ? 26.173 3.737 -34.048 1.00 93.25 90 LEU A C 1
ATOM 680 O O . LEU A 1 90 ? 25.474 4.504 -33.388 1.00 93.25 90 LEU A O 1
ATOM 684 N N . THR A 1 91 ? 27.497 3.728 -33.945 1.00 86.69 91 THR A N 1
ATOM 685 C CA . THR A 1 91 ? 28.271 4.681 -33.153 1.00 86.69 91 THR A CA 1
ATOM 686 C C . THR A 1 91 ? 28.349 6.001 -33.915 1.00 86.69 91 THR A C 1
ATOM 688 O O . THR A 1 91 ? 29.099 6.130 -34.881 1.00 86.69 91 THR A O 1
ATOM 691 N N . GLY A 1 92 ? 27.554 6.980 -33.497 1.00 80.81 92 GLY A N 1
ATOM 692 C CA . GLY A 1 92 ? 27.466 8.296 -34.122 1.00 80.81 92 GLY A CA 1
ATOM 693 C C . GLY A 1 92 ? 26.599 9.250 -33.294 1.00 80.81 92 GLY A C 1
ATOM 694 O O . GLY A 1 92 ? 26.086 8.850 -32.248 1.00 80.81 92 GLY A O 1
ATOM 695 N N . PRO A 1 93 ? 26.420 10.506 -33.739 1.00 71.94 93 PRO A N 1
ATOM 696 C CA . PRO A 1 93 ? 25.699 11.529 -32.974 1.00 71.94 93 PRO A CA 1
ATOM 697 C C . PRO A 1 93 ? 24.210 11.210 -32.755 1.00 71.94 93 PRO A C 1
ATOM 699 O O . PRO A 1 93 ? 23.638 11.652 -31.763 1.00 71.94 93 PRO A O 1
ATOM 702 N N . ASP A 1 94 ? 23.599 10.416 -33.640 1.00 79.06 94 ASP A N 1
ATOM 703 C CA . ASP A 1 94 ? 22.150 10.170 -33.649 1.00 79.06 94 ASP A CA 1
ATOM 704 C C . ASP A 1 94 ? 21.720 8.852 -32.968 1.00 79.06 94 ASP A C 1
ATOM 706 O O . ASP A 1 94 ? 20.517 8.588 -32.881 1.00 79.06 94 ASP A O 1
ATOM 710 N N . ASP A 1 95 ? 22.670 8.034 -32.481 1.00 81.31 95 ASP A N 1
ATOM 711 C CA . ASP A 1 95 ? 22.439 6.713 -31.854 1.00 81.31 95 ASP A CA 1
ATOM 712 C C . ASP A 1 95 ? 21.394 5.875 -32.621 1.00 81.31 95 ASP A C 1
ATOM 714 O O . ASP A 1 95 ? 20.307 5.551 -32.126 1.00 81.31 95 ASP A O 1
ATOM 718 N N . ARG A 1 96 ? 21.695 5.636 -33.903 1.00 91.31 96 ARG A N 1
ATOM 719 C CA . ARG A 1 96 ? 20.785 5.009 -34.868 1.00 91.31 96 ARG A CA 1
ATOM 720 C C . ARG A 1 96 ? 20.765 3.499 -34.700 1.00 91.31 96 ARG A C 1
ATOM 722 O O . ARG A 1 96 ? 21.811 2.873 -34.537 1.00 91.31 96 ARG A O 1
ATOM 729 N N . ILE A 1 97 ? 19.579 2.918 -34.823 1.00 94.56 97 ILE A N 1
ATOM 730 C CA . ILE A 1 97 ? 19.374 1.474 -34.854 1.00 94.56 97 ILE A CA 1
ATOM 731 C C . ILE A 1 97 ? 18.918 1.102 -36.256 1.00 94.56 97 ILE A C 1
ATOM 733 O O . ILE A 1 97 ? 17.816 1.449 -36.675 1.00 94.56 97 ILE A O 1
ATOM 737 N N . VAL A 1 98 ? 19.773 0.383 -36.971 1.00 94.69 98 VAL A N 1
ATOM 738 C CA . VAL A 1 98 ? 19.505 -0.087 -38.326 1.00 94.69 98 VAL A CA 1
ATOM 739 C C . VAL A 1 98 ? 19.275 -1.583 -38.282 1.00 94.69 98 VAL A C 1
ATOM 741 O O . VAL A 1 98 ? 20.151 -2.337 -37.869 1.00 94.69 98 VAL A O 1
ATOM 744 N N . HIS A 1 99 ? 18.106 -2.027 -38.716 1.00 95.75 99 HIS A N 1
ATOM 745 C CA . HIS A 1 99 ? 17.845 -3.447 -38.873 1.00 95.75 99 HIS A CA 1
ATOM 746 C C . HIS A 1 99 ? 18.329 -3.892 -40.250 1.00 95.75 99 HIS A C 1
ATOM 748 O O . HIS A 1 99 ? 17.958 -3.303 -41.266 1.00 95.75 99 HIS A O 1
ATOM 754 N N . LEU A 1 100 ? 19.193 -4.901 -40.265 1.00 94.56 100 LEU A N 1
ATOM 755 C CA . LEU A 1 100 ? 19.815 -5.459 -41.455 1.00 94.56 100 LEU A CA 1
ATOM 756 C C . LEU A 1 100 ? 19.280 -6.869 -41.681 1.00 94.56 100 LEU A C 1
ATOM 758 O O . LEU A 1 100 ? 19.373 -7.708 -40.789 1.00 94.56 100 LEU A O 1
ATOM 762 N N . ILE A 1 101 ? 18.793 -7.128 -42.890 1.00 94.25 101 ILE A N 1
ATOM 763 C CA . ILE A 1 101 ? 18.413 -8.451 -43.388 1.00 94.25 101 ILE A CA 1
ATOM 764 C C . ILE A 1 101 ? 19.312 -8.738 -44.581 1.00 94.25 101 ILE A C 1
ATOM 766 O O . ILE A 1 101 ? 19.293 -7.986 -45.553 1.00 94.25 101 ILE A O 1
ATOM 770 N N . ALA A 1 102 ? 20.111 -9.795 -44.509 1.00 93.25 102 ALA A N 1
ATOM 771 C CA . ALA A 1 102 ? 21.125 -10.097 -45.503 1.00 93.25 102 ALA A CA 1
ATOM 772 C C . ALA A 1 102 ? 21.030 -11.528 -46.039 1.00 93.25 102 ALA A C 1
ATOM 774 O O . ALA A 1 102 ? 20.677 -12.467 -45.326 1.00 93.25 102 ALA A O 1
ATOM 775 N N . GLU A 1 103 ? 21.378 -11.679 -47.312 1.00 92.75 103 GLU A N 1
ATOM 776 C CA . GLU A 1 103 ? 21.344 -12.918 -48.083 1.00 92.75 103 GLU A CA 1
ATOM 777 C C . GLU A 1 103 ? 22.656 -13.114 -48.874 1.00 92.75 103 GLU A C 1
ATOM 779 O O . GLU A 1 103 ? 23.321 -12.137 -49.246 1.00 92.75 103 GLU A O 1
ATOM 784 N N . PRO A 1 104 ? 23.071 -14.369 -49.138 1.00 92.50 104 PRO A N 1
ATOM 785 C CA . PRO A 1 104 ? 24.252 -14.650 -49.942 1.00 92.50 104 PRO A CA 1
ATOM 786 C C . PRO A 1 104 ? 23.936 -14.565 -51.438 1.00 92.50 104 PRO A C 1
ATOM 788 O O . PRO A 1 104 ? 23.013 -15.213 -51.930 1.00 92.50 104 PRO A O 1
ATOM 791 N N . VAL A 1 105 ? 24.788 -13.884 -52.199 1.00 89.94 105 VAL A N 1
ATOM 792 C CA . VAL A 1 105 ? 24.752 -13.889 -53.665 1.00 89.94 105 VAL A CA 1
ATOM 793 C C . VAL A 1 105 ? 25.720 -14.948 -54.185 1.00 89.94 105 VAL A C 1
ATOM 795 O O . VAL A 1 105 ? 26.914 -14.930 -53.873 1.00 89.94 105 VAL A O 1
ATOM 798 N N . ARG A 1 106 ? 25.208 -15.891 -54.985 1.00 88.12 106 ARG A N 1
ATOM 799 C CA . ARG A 1 106 ? 25.978 -17.004 -55.562 1.00 88.12 106 ARG A CA 1
ATOM 800 C C . ARG A 1 106 ? 25.863 -17.001 -57.089 1.00 88.12 106 ARG A C 1
ATOM 802 O O . ARG A 1 106 ? 24.753 -17.126 -57.607 1.00 88.12 106 ARG A O 1
ATOM 809 N N . PRO A 1 107 ? 26.979 -16.909 -57.829 1.00 83.44 107 PRO A N 1
ATOM 810 C CA . PRO A 1 107 ? 26.979 -17.151 -59.265 1.00 83.44 107 PRO A CA 1
ATOM 811 C C . PRO A 1 107 ? 26.748 -18.650 -59.526 1.00 83.44 107 PRO A C 1
ATOM 813 O O . PRO A 1 107 ? 27.633 -19.481 -59.313 1.00 83.44 107 PRO A O 1
ATOM 816 N N . GLY A 1 108 ? 25.535 -19.021 -59.947 1.00 79.31 108 GLY A N 1
ATOM 817 C CA . GLY A 1 108 ? 25.154 -20.425 -60.147 1.00 79.31 108 GLY A CA 1
ATOM 818 C C . GLY A 1 108 ? 25.229 -21.247 -58.851 1.00 79.31 108 GLY A C 1
ATOM 819 O O . GLY A 1 108 ? 24.799 -20.795 -57.795 1.00 79.31 108 GLY A O 1
ATOM 820 N N . SER A 1 109 ? 25.793 -22.458 -58.912 1.00 76.56 109 SER A N 1
ATOM 821 C CA . SER A 1 109 ? 26.035 -23.317 -57.736 1.00 76.56 109 SER A CA 1
ATOM 822 C C . SER A 1 109 ? 27.406 -23.085 -57.078 1.00 76.56 109 SER A C 1
ATOM 824 O O . SER A 1 109 ? 27.916 -23.966 -56.386 1.00 76.56 109 SER A O 1
ATOM 826 N N . GLY A 1 110 ? 28.040 -21.942 -57.354 1.00 80.81 110 GLY A N 1
ATOM 827 C CA . GLY A 1 110 ? 29.375 -21.595 -56.875 1.00 80.81 110 GLY A CA 1
ATOM 828 C C . GLY A 1 110 ? 29.428 -21.125 -55.412 1.00 80.81 110 GLY A C 1
ATOM 829 O O . GLY A 1 110 ? 28.410 -21.113 -54.708 1.00 80.81 110 GLY A O 1
ATOM 830 N N . PRO A 1 111 ? 30.626 -20.737 -54.935 1.00 85.88 111 PRO A N 1
ATOM 831 C CA . PRO A 1 111 ? 30.788 -20.117 -53.621 1.00 85.88 111 PRO A CA 1
ATOM 832 C C . PRO A 1 111 ? 30.031 -18.781 -53.527 1.00 85.88 111 PRO A C 1
ATOM 834 O O . PRO A 1 111 ? 29.650 -18.189 -54.538 1.00 85.88 111 PRO A O 1
ATOM 837 N N . VAL A 1 112 ? 29.821 -18.299 -52.298 1.00 87.56 112 VAL A N 1
ATOM 838 C CA . VAL A 1 112 ? 29.252 -16.963 -52.057 1.00 87.56 112 VAL A CA 1
ATOM 839 C C . VAL A 1 112 ? 30.220 -15.910 -52.591 1.00 87.56 112 VAL A C 1
ATOM 841 O O . VAL A 1 112 ? 31.379 -15.874 -52.183 1.00 87.56 112 VAL A O 1
ATOM 844 N N . TRP A 1 113 ? 29.742 -15.083 -53.519 1.00 89.38 113 TRP A N 1
ATOM 845 C CA . TRP A 1 113 ? 30.523 -14.028 -54.167 1.00 89.38 113 TRP A CA 1
ATOM 846 C C . TRP A 1 113 ? 30.267 -12.655 -53.548 1.00 89.38 113 TRP A C 1
ATOM 848 O O . TRP A 1 113 ? 31.188 -11.850 -53.444 1.00 89.38 113 TRP A O 1
ATOM 858 N N . ALA A 1 114 ? 29.040 -12.399 -53.098 1.00 91.69 114 ALA A N 1
ATOM 859 C CA . ALA A 1 114 ? 28.672 -11.148 -52.451 1.00 91.69 114 ALA A CA 1
ATOM 860 C C . ALA A 1 114 ? 27.660 -11.377 -51.323 1.00 91.69 114 ALA A C 1
ATOM 862 O O . ALA A 1 114 ? 27.002 -12.418 -51.253 1.00 91.69 114 ALA A O 1
ATOM 863 N N . VAL A 1 115 ? 27.541 -10.394 -50.437 1.00 91.88 115 VAL A N 1
ATOM 864 C CA . VAL A 1 115 ? 26.472 -10.308 -49.439 1.00 91.88 115 VAL A CA 1
ATOM 865 C C . VAL A 1 115 ? 25.558 -9.174 -49.856 1.00 91.88 115 VAL A C 1
ATOM 867 O O . VAL A 1 115 ? 26.002 -8.030 -49.919 1.00 91.88 115 VAL A O 1
ATOM 870 N N . ARG A 1 116 ? 24.290 -9.478 -50.116 1.00 93.00 116 ARG A N 1
ATOM 871 C CA . ARG A 1 116 ? 23.265 -8.467 -50.364 1.00 93.00 116 ARG A CA 1
ATOM 872 C C . ARG A 1 116 ? 22.464 -8.260 -49.094 1.00 93.00 116 ARG A C 1
ATOM 874 O O . ARG A 1 116 ? 22.122 -9.230 -48.429 1.00 93.00 116 ARG A O 1
ATOM 881 N N . ALA A 1 117 ? 22.151 -7.018 -48.756 1.00 93.88 117 ALA A N 1
ATOM 882 C CA . ALA A 1 117 ? 21.321 -6.702 -47.611 1.00 93.88 117 ALA A CA 1
ATOM 883 C C . ALA A 1 117 ? 20.303 -5.613 -47.914 1.00 93.88 117 ALA A C 1
ATOM 885 O O . ALA A 1 117 ? 20.581 -4.664 -48.645 1.00 93.88 117 ALA A O 1
ATOM 886 N N . VAL A 1 118 ? 19.150 -5.734 -47.269 1.00 93.50 118 VAL A N 1
ATOM 887 C CA . VAL A 1 118 ? 18.207 -4.642 -47.060 1.00 93.50 118 VAL A CA 1
ATOM 888 C C . VAL A 1 118 ? 18.430 -4.118 -45.650 1.00 93.50 118 VAL A C 1
ATOM 890 O O . VAL A 1 118 ? 18.529 -4.890 -44.697 1.00 93.50 118 VAL A O 1
ATOM 893 N N . LEU A 1 119 ? 18.527 -2.802 -45.523 1.00 94.12 119 LEU A N 1
ATOM 894 C CA . LEU A 1 119 ? 18.666 -2.121 -44.251 1.00 94.12 119 LEU A CA 1
ATOM 895 C C . LEU A 1 119 ? 17.497 -1.161 -44.079 1.00 94.12 119 LEU A C 1
ATOM 897 O O . LEU A 1 119 ? 17.108 -0.482 -45.029 1.00 94.12 119 LEU A O 1
ATOM 901 N N . HIS A 1 120 ? 16.960 -1.072 -42.869 1.00 93.44 120 HIS A N 1
ATOM 902 C CA . HIS A 1 120 ? 15.977 -0.050 -42.544 1.00 93.44 120 HIS A CA 1
ATOM 903 C C . HIS A 1 120 ? 16.289 0.645 -41.225 1.00 93.44 120 HIS A C 1
ATOM 905 O O . HIS A 1 120 ? 16.750 0.019 -40.269 1.00 93.44 120 HIS A O 1
ATOM 911 N N . ASP A 1 121 ? 16.049 1.953 -41.185 1.00 93.06 121 ASP A N 1
ATOM 912 C CA . ASP A 1 121 ? 16.155 2.747 -39.968 1.00 93.06 121 ASP A CA 1
ATOM 913 C C . ASP A 1 121 ? 14.997 2.371 -39.035 1.00 93.06 121 ASP A C 1
ATOM 9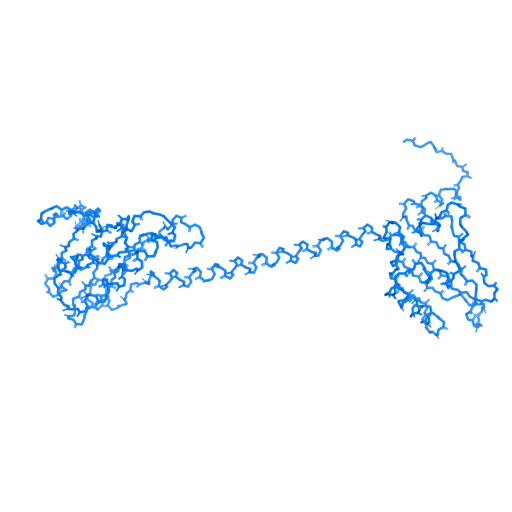15 O O . ASP A 1 121 ? 13.845 2.751 -39.236 1.00 93.06 121 ASP A O 1
ATOM 919 N N . ALA A 1 122 ? 15.312 1.576 -38.017 1.00 92.44 122 ALA A N 1
ATOM 920 C CA . ALA A 1 122 ? 14.374 1.115 -37.005 1.00 92.44 122 ALA A CA 1
ATOM 921 C C . ALA A 1 122 ? 14.449 1.972 -35.730 1.00 92.44 122 ALA A C 1
ATOM 923 O O . ALA A 1 122 ? 13.864 1.610 -34.708 1.00 92.44 122 ALA A O 1
ATOM 924 N N . THR A 1 123 ? 15.170 3.100 -35.749 1.00 91.25 123 THR A N 1
ATOM 925 C CA . THR A 1 123 ? 15.484 3.885 -34.546 1.00 91.25 123 THR A CA 1
ATOM 926 C C . THR A 1 123 ? 14.224 4.335 -33.816 1.00 91.25 123 THR A C 1
ATOM 928 O O . THR A 1 123 ? 14.107 4.138 -32.605 1.00 91.25 123 THR A O 1
ATOM 931 N N . SER A 1 124 ? 13.265 4.917 -34.543 1.00 90.06 124 SER A N 1
ATOM 932 C CA . SER A 1 124 ? 12.007 5.397 -33.960 1.00 90.06 124 SER A CA 1
ATOM 933 C C . SER A 1 124 ? 11.204 4.250 -33.346 1.00 90.06 124 SER A C 1
ATOM 935 O O . SER A 1 124 ? 10.796 4.330 -32.187 1.00 90.06 124 SER A O 1
ATOM 937 N N . ASP A 1 125 ? 11.035 3.156 -34.087 1.00 89.56 125 ASP A N 1
ATOM 938 C CA . ASP A 1 125 ? 10.225 2.014 -33.659 1.00 89.56 125 ASP A CA 1
ATOM 939 C C . ASP A 1 125 ? 10.825 1.323 -32.433 1.00 89.56 125 ASP A C 1
ATOM 941 O O . ASP A 1 125 ? 10.126 1.062 -31.451 1.00 89.56 125 ASP A O 1
ATOM 945 N N . ARG A 1 126 ? 12.144 1.094 -32.440 1.00 89.94 126 ARG A N 1
ATOM 946 C CA . ARG A 1 126 ? 12.862 0.459 -31.327 1.00 89.94 126 ARG A CA 1
ATOM 947 C C . ARG A 1 126 ? 12.846 1.332 -30.076 1.00 89.94 126 ARG A C 1
ATOM 949 O O . ARG A 1 126 ? 12.652 0.811 -28.977 1.00 89.94 126 ARG A O 1
ATOM 956 N N . ARG A 1 127 ? 12.983 2.656 -30.218 1.00 89.94 127 ARG A N 1
ATOM 957 C CA . ARG A 1 127 ? 12.870 3.597 -29.089 1.00 89.94 127 ARG A CA 1
ATOM 958 C C . ARG A 1 127 ? 11.451 3.642 -28.532 1.00 89.94 127 ARG A C 1
ATOM 960 O O . ARG A 1 127 ? 11.288 3.568 -27.315 1.00 89.94 127 ARG A O 1
ATOM 967 N N . SER A 1 128 ? 10.436 3.711 -29.391 1.00 92.19 128 SER A N 1
ATOM 968 C CA . SER A 1 128 ? 9.031 3.690 -28.970 1.00 92.19 128 SER A CA 1
ATOM 969 C C . SER A 1 128 ? 8.676 2.398 -28.237 1.00 92.19 128 SER A C 1
ATOM 971 O O . SER A 1 128 ? 8.063 2.455 -27.169 1.00 92.19 128 SER A O 1
ATOM 973 N N . LEU A 1 129 ? 9.123 1.245 -28.744 1.00 92.56 129 LEU A N 1
ATOM 974 C CA . LEU A 1 129 ? 8.931 -0.040 -28.074 1.00 92.56 129 LEU A CA 1
ATOM 975 C C . LEU A 1 129 ? 9.625 -0.067 -26.706 1.00 92.56 129 LEU A C 1
ATOM 977 O O . LEU A 1 129 ? 8.994 -0.396 -25.704 1.00 92.56 129 LEU A O 1
ATOM 981 N N . ALA A 1 130 ? 10.889 0.359 -26.631 1.00 90.94 130 ALA A N 1
ATOM 982 C CA . ALA A 1 130 ? 11.637 0.385 -25.375 1.00 90.94 130 ALA A CA 1
ATOM 983 C C . ALA A 1 130 ? 11.002 1.316 -24.325 1.00 90.94 130 ALA A C 1
ATOM 985 O O . ALA A 1 130 ? 10.984 0.991 -23.134 1.00 90.94 130 ALA A O 1
ATOM 986 N N . LEU A 1 131 ? 10.469 2.469 -24.743 1.00 93.81 131 LEU A N 1
ATOM 987 C CA . LEU A 1 131 ? 9.730 3.380 -23.866 1.00 93.81 131 LEU A CA 1
ATOM 988 C C . LEU A 1 131 ? 8.421 2.750 -23.379 1.00 93.81 131 LEU A C 1
ATOM 990 O O . LEU A 1 131 ? 8.138 2.801 -22.181 1.00 93.81 131 LEU A O 1
ATOM 994 N N . ALA A 1 132 ? 7.663 2.107 -24.270 1.00 95.06 132 ALA A N 1
ATOM 995 C CA . ALA A 1 132 ? 6.431 1.407 -23.915 1.00 95.06 132 ALA A CA 1
ATOM 996 C C . ALA A 1 132 ? 6.689 0.266 -22.916 1.00 95.06 132 ALA A C 1
ATOM 998 O O . ALA A 1 132 ? 5.979 0.141 -21.918 1.00 95.06 132 ALA A O 1
ATOM 999 N N . GLU A 1 133 ? 7.745 -0.524 -23.120 1.00 94.88 133 GLU A N 1
ATOM 1000 C CA . GLU A 1 133 ? 8.147 -1.596 -22.205 1.00 94.88 133 GLU A CA 1
ATOM 1001 C C . GLU A 1 133 ? 8.592 -1.075 -20.834 1.00 94.88 133 GLU A C 1
ATOM 1003 O O . GLU A 1 133 ? 8.317 -1.704 -19.808 1.00 94.88 133 GLU A O 1
ATOM 1008 N N . ARG A 1 134 ? 9.302 0.060 -20.787 1.00 95.62 134 ARG A N 1
ATOM 1009 C CA . ARG A 1 134 ? 9.681 0.713 -19.521 1.00 95.62 134 ARG A CA 1
ATOM 1010 C C . ARG A 1 134 ? 8.443 1.196 -18.773 1.00 95.62 134 ARG A C 1
ATOM 1012 O O . ARG A 1 134 ? 8.265 0.822 -17.617 1.00 95.62 134 ARG A O 1
ATOM 1019 N N . ALA A 1 135 ? 7.550 1.916 -19.452 1.00 95.44 135 ALA A N 1
ATOM 1020 C CA . ALA A 1 135 ? 6.300 2.395 -18.869 1.00 95.44 135 ALA A CA 1
ATOM 1021 C C . ALA A 1 135 ? 5.416 1.239 -18.367 1.00 95.44 135 ALA A C 1
ATOM 1023 O O . ALA A 1 135 ? 4.858 1.310 -17.273 1.00 95.44 135 ALA A O 1
ATOM 1024 N N . ALA A 1 136 ? 5.330 0.137 -19.120 1.00 95.38 136 ALA A N 1
ATOM 1025 C CA . ALA A 1 136 ? 4.586 -1.052 -18.713 1.00 95.38 136 ALA A CA 1
ATOM 1026 C C . ALA A 1 136 ? 5.181 -1.713 -17.458 1.00 95.38 136 ALA A C 1
ATOM 1028 O O . ALA A 1 136 ? 4.438 -2.094 -16.549 1.00 95.38 136 ALA A O 1
ATOM 1029 N N . ARG A 1 137 ? 6.516 -1.819 -17.373 1.00 96.00 137 ARG A N 1
ATOM 1030 C CA . ARG A 1 137 ? 7.208 -2.348 -16.187 1.00 96.00 137 ARG A CA 1
ATOM 1031 C C . ARG A 1 137 ? 6.998 -1.469 -14.960 1.00 96.00 137 ARG A C 1
ATOM 1033 O O . ARG A 1 137 ? 6.684 -1.994 -13.894 1.00 96.00 137 ARG A O 1
ATOM 1040 N N . GLU A 1 138 ? 7.126 -0.155 -15.107 1.00 95.94 138 GLU A N 1
ATOM 1041 C CA . GLU A 1 138 ? 6.885 0.803 -14.022 1.00 95.94 138 GLU A CA 1
ATOM 1042 C C . GLU A 1 138 ? 5.434 0.749 -13.536 1.00 95.94 138 GLU A C 1
ATOM 1044 O O . GLU A 1 138 ? 5.184 0.649 -12.334 1.00 95.94 138 GLU A O 1
ATOM 1049 N N . ALA A 1 139 ? 4.471 0.720 -14.462 1.00 95.56 139 ALA A N 1
ATOM 1050 C CA . ALA A 1 139 ? 3.057 0.595 -14.132 1.00 95.56 139 ALA A CA 1
ATOM 1051 C C . ALA A 1 139 ? 2.752 -0.718 -13.396 1.00 95.56 139 ALA A C 1
ATOM 1053 O O . ALA A 1 139 ? 1.983 -0.718 -12.433 1.00 95.56 139 ALA A O 1
ATOM 1054 N N . ARG A 1 140 ? 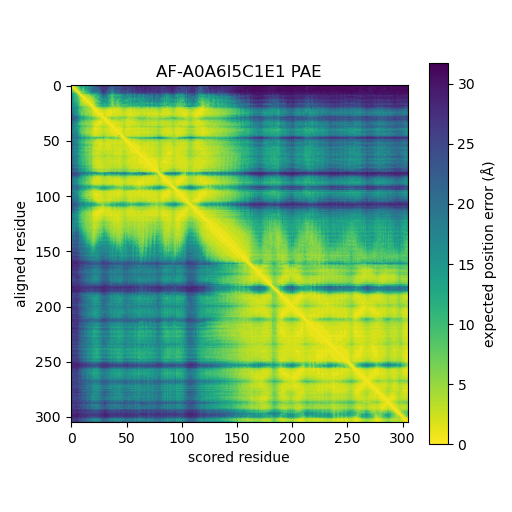3.365 -1.833 -13.812 1.00 95.44 140 ARG A N 1
ATOM 1055 C CA . ARG A 1 140 ? 3.223 -3.126 -13.134 1.00 95.44 140 ARG A CA 1
ATOM 1056 C C . ARG A 1 140 ? 3.807 -3.091 -11.723 1.00 95.44 140 ARG A C 1
ATOM 1058 O O . ARG A 1 140 ? 3.109 -3.462 -10.786 1.00 95.44 140 ARG A O 1
ATOM 1065 N N . ALA A 1 141 ? 5.027 -2.582 -11.561 1.00 95.31 141 ALA A N 1
ATOM 1066 C CA . ALA A 1 141 ? 5.661 -2.458 -10.250 1.00 95.31 141 ALA A CA 1
ATOM 1067 C C . ALA A 1 141 ? 4.845 -1.562 -9.301 1.00 95.31 141 ALA A C 1
ATOM 1069 O O . ALA A 1 141 ? 4.722 -1.856 -8.113 1.00 95.31 141 ALA A O 1
ATOM 1070 N N . GLN A 1 142 ? 4.248 -0.484 -9.818 1.00 93.38 142 GLN A N 1
ATOM 1071 C CA . GLN A 1 142 ? 3.387 0.393 -9.027 1.00 93.38 142 GLN A CA 1
ATOM 1072 C C . GLN A 1 142 ? 2.092 -0.303 -8.589 1.00 93.38 142 GLN A C 1
ATOM 1074 O O . GLN A 1 142 ? 1.664 -0.115 -7.450 1.00 93.38 142 GLN A O 1
ATOM 1079 N N . ARG A 1 143 ? 1.485 -1.120 -9.460 1.00 92.88 143 ARG A N 1
ATOM 1080 C CA . ARG A 1 143 ? 0.306 -1.932 -9.115 1.00 92.88 143 ARG A CA 1
ATOM 1081 C C . ARG A 1 143 ? 0.636 -2.974 -8.051 1.00 92.88 143 ARG A C 1
ATOM 1083 O O . ARG A 1 143 ? -0.028 -2.997 -7.028 1.00 92.88 143 ARG A O 1
ATOM 1090 N N . GLU A 1 144 ? 1.713 -3.736 -8.229 1.00 93.69 144 GLU A N 1
ATOM 1091 C CA . GLU A 1 144 ? 2.145 -4.756 -7.259 1.00 93.69 144 GLU A CA 1
ATOM 1092 C C . GLU A 1 144 ? 2.417 -4.147 -5.869 1.00 93.69 144 GLU A C 1
ATOM 1094 O O . GLU A 1 144 ? 2.023 -4.707 -4.842 1.00 93.69 144 GLU A O 1
ATOM 1099 N N . ARG A 1 145 ? 3.029 -2.953 -5.817 1.00 90.62 145 ARG A N 1
ATOM 1100 C CA . ARG A 1 145 ? 3.209 -2.198 -4.564 1.00 90.62 145 ARG A CA 1
ATOM 1101 C C . ARG A 1 145 ? 1.879 -1.778 -3.946 1.00 90.62 145 ARG A C 1
ATOM 1103 O O . ARG A 1 145 ? 1.711 -1.917 -2.737 1.00 90.62 145 ARG A O 1
ATOM 1110 N N . ALA A 1 146 ? 0.956 -1.256 -4.750 1.00 85.56 146 ALA A N 1
ATOM 1111 C CA . ALA A 1 146 ? -0.359 -0.840 -4.275 1.00 85.56 146 ALA A CA 1
ATOM 1112 C C . ALA A 1 146 ? -1.166 -2.028 -3.727 1.00 85.56 146 ALA A C 1
ATOM 1114 O O . ALA A 1 146 ? -1.749 -1.908 -2.651 1.00 85.56 146 ALA A O 1
ATOM 1115 N N . ASP A 1 147 ? -1.129 -3.174 -4.409 1.00 87.25 147 ASP A N 1
ATOM 1116 C CA . ASP A 1 147 ? -1.800 -4.407 -3.987 1.00 87.25 147 ASP A CA 1
ATOM 1117 C C . ASP A 1 147 ? -1.216 -4.934 -2.670 1.00 87.25 147 ASP A C 1
ATOM 1119 O O . ASP A 1 147 ? -1.958 -5.244 -1.741 1.00 87.25 147 ASP A O 1
ATOM 1123 N N . THR A 1 148 ? 0.116 -4.933 -2.536 1.00 87.25 148 THR A N 1
ATOM 1124 C CA . THR A 1 148 ? 0.797 -5.329 -1.290 1.00 87.25 148 THR A CA 1
ATOM 1125 C C . THR A 1 148 ? 0.394 -4.427 -0.119 1.00 87.25 148 THR A C 1
ATOM 1127 O O . THR A 1 148 ? 0.089 -4.905 0.973 1.00 87.25 148 THR A O 1
ATOM 1130 N N . VAL A 1 149 ? 0.373 -3.107 -0.331 1.00 83.44 149 VAL A N 1
ATOM 1131 C CA . VAL A 1 149 ? -0.054 -2.148 0.701 1.00 83.44 149 VAL A CA 1
ATOM 1132 C C . VAL A 1 149 ? -1.523 -2.360 1.067 1.00 83.44 149 VAL A C 1
ATOM 1134 O O . VAL A 1 149 ? -1.860 -2.324 2.251 1.00 83.44 149 VAL A O 1
ATOM 1137 N N . ALA A 1 150 ? -2.388 -2.613 0.082 1.00 82.25 150 ALA A N 1
ATOM 1138 C CA . ALA A 1 150 ? -3.802 -2.884 0.311 1.00 82.25 150 ALA A CA 1
ATOM 1139 C C . ALA A 1 150 ? -4.016 -4.166 1.131 1.00 82.25 150 ALA A C 1
ATOM 1141 O O . ALA A 1 150 ? -4.794 -4.144 2.083 1.00 82.25 150 ALA A O 1
ATOM 1142 N N . GLU A 1 151 ? -3.289 -5.243 0.824 1.00 85.44 151 GLU A N 1
ATOM 1143 C CA . GLU A 1 151 ? -3.351 -6.503 1.572 1.00 85.44 151 GLU A CA 1
ATOM 1144 C C . GLU A 1 151 ? -2.901 -6.319 3.030 1.00 85.44 151 GLU A C 1
ATOM 1146 O O . GLU A 1 151 ? -3.564 -6.782 3.961 1.00 85.44 151 GLU A O 1
ATOM 1151 N N . VAL A 1 152 ? -1.793 -5.603 3.254 1.00 83.44 152 VAL A N 1
ATOM 1152 C CA . VAL A 1 152 ? -1.313 -5.297 4.610 1.00 83.44 152 VAL A CA 1
ATOM 1153 C C . VAL A 1 152 ? -2.339 -4.460 5.373 1.00 83.44 152 VAL A C 1
ATOM 1155 O O . VAL A 1 152 ? -2.638 -4.767 6.528 1.00 83.44 152 VAL A O 1
ATOM 1158 N N . ALA A 1 153 ? -2.910 -3.432 4.740 1.00 78.81 153 ALA A N 1
ATOM 1159 C CA . ALA A 1 153 ? -3.935 -2.593 5.353 1.00 78.81 153 ALA A CA 1
ATOM 1160 C C . ALA A 1 153 ? -5.201 -3.391 5.709 1.00 78.81 153 ALA A C 1
ATOM 1162 O O . ALA A 1 153 ? -5.754 -3.208 6.793 1.00 78.81 153 ALA A O 1
ATOM 1163 N N . GLU A 1 154 ? -5.638 -4.309 4.842 1.00 81.19 154 GLU A N 1
ATOM 1164 C CA . GLU A 1 154 ? -6.786 -5.182 5.103 1.00 81.19 154 GLU A CA 1
ATOM 1165 C C . GLU A 1 154 ? -6.532 -6.117 6.290 1.00 81.19 154 GLU A C 1
ATOM 1167 O O . GLU A 1 154 ? -7.333 -6.154 7.225 1.00 81.19 154 GLU A O 1
ATOM 1172 N N . ARG A 1 155 ? -5.376 -6.791 6.320 1.00 81.19 155 ARG A N 1
ATOM 1173 C CA . ARG A 1 155 ? -4.994 -7.659 7.446 1.00 81.19 155 ARG A CA 1
ATOM 1174 C C . ARG A 1 155 ? -4.890 -6.886 8.761 1.00 81.19 155 ARG A C 1
ATOM 1176 O O . ARG A 1 155 ? -5.326 -7.381 9.799 1.00 81.19 155 ARG A O 1
ATOM 1183 N N . LEU A 1 156 ? -4.333 -5.673 8.732 1.00 77.50 156 LEU A N 1
ATOM 1184 C CA . LEU A 1 156 ? -4.275 -4.799 9.906 1.00 77.50 156 LEU A CA 1
ATOM 1185 C C . LEU A 1 156 ? -5.675 -4.387 10.366 1.00 77.50 156 LEU A C 1
ATOM 1187 O O . LEU A 1 156 ? -5.953 -4.439 11.562 1.00 77.50 156 LEU A O 1
ATOM 1191 N N . ARG A 1 157 ? -6.575 -4.025 9.445 1.00 77.94 157 ARG A N 1
ATOM 1192 C CA . ARG A 1 157 ? -7.965 -3.697 9.781 1.00 77.94 157 ARG A CA 1
ATOM 1193 C C . ARG A 1 157 ? -8.660 -4.872 10.458 1.00 77.94 157 ARG A C 1
ATOM 1195 O O . ARG A 1 157 ? -9.260 -4.675 11.509 1.00 77.94 157 ARG A O 1
ATOM 1202 N N . ASP A 1 158 ? -8.559 -6.071 9.897 1.00 78.06 158 ASP A N 1
ATOM 1203 C CA . ASP A 1 158 ? -9.220 -7.260 10.445 1.00 78.06 158 ASP A CA 1
ATOM 1204 C C . ASP A 1 158 ? -8.645 -7.643 11.820 1.00 78.06 158 ASP A C 1
ATOM 1206 O O . ASP A 1 158 ? -9.381 -8.052 12.722 1.00 78.06 158 ASP A O 1
ATOM 1210 N N . ALA A 1 159 ? -7.341 -7.427 12.023 1.00 75.81 159 ALA A N 1
ATOM 1211 C CA . ALA A 1 159 ? -6.709 -7.581 13.326 1.00 75.81 159 ALA A CA 1
ATOM 1212 C C . ALA A 1 159 ? -7.178 -6.518 14.331 1.00 75.81 159 ALA A C 1
ATOM 1214 O O . ALA A 1 159 ? -7.368 -6.828 15.504 1.00 75.81 159 ALA A O 1
ATOM 1215 N N . VAL A 1 160 ? -7.365 -5.262 13.918 1.00 75.88 160 VAL A N 1
ATOM 1216 C CA . VAL A 1 160 ? -7.713 -4.157 14.825 1.00 75.88 160 VAL A CA 1
ATOM 1217 C C . VAL A 1 160 ? -9.215 -4.093 15.114 1.00 75.88 160 VAL A C 1
ATOM 1219 O O . VAL A 1 160 ? -9.592 -3.848 16.257 1.00 75.88 160 VAL A O 1
ATOM 1222 N N . LEU A 1 161 ? -10.085 -4.393 14.151 1.00 76.62 161 LEU A N 1
ATOM 1223 C CA . LEU A 1 161 ? -11.547 -4.403 14.285 1.00 76.62 161 LEU A CA 1
ATOM 1224 C C . LEU A 1 161 ? -12.119 -5.805 14.012 1.00 76.62 161 LEU A C 1
ATOM 1226 O O . LEU A 1 161 ? -12.889 -5.983 13.069 1.00 76.62 161 LEU A O 1
ATOM 1230 N N . PRO A 1 162 ? -11.776 -6.816 14.838 1.00 71.50 162 PRO A N 1
ATOM 1231 C CA . PRO A 1 162 ? -12.304 -8.158 14.658 1.00 71.50 162 PRO A CA 1
ATOM 1232 C C . PRO A 1 162 ? -13.831 -8.171 14.756 1.00 71.50 162 PRO A C 1
ATOM 1234 O O . PRO A 1 162 ? -14.439 -7.356 15.464 1.00 71.50 162 PRO A O 1
ATOM 1237 N N . GLY A 1 163 ? -14.430 -9.145 14.073 1.00 79.38 163 GLY A N 1
ATOM 1238 C CA . GLY A 1 163 ? -15.855 -9.437 14.161 1.00 79.38 163 GLY A CA 1
ATOM 1239 C C . GLY A 1 163 ? -16.319 -9.770 15.582 1.00 79.38 163 GLY A C 1
ATOM 1240 O O . GLY A 1 163 ? -15.539 -9.893 16.532 1.00 79.38 163 GLY A O 1
ATOM 1241 N N . PHE A 1 164 ? -17.631 -9.908 15.731 1.00 84.94 164 PHE A N 1
ATOM 1242 C CA . PHE A 1 164 ? -18.249 -10.236 17.009 1.00 84.94 164 PHE A CA 1
ATOM 1243 C C . PHE A 1 164 ? -18.004 -11.710 17.384 1.00 84.94 164 PHE A C 1
ATOM 1245 O O . PHE A 1 164 ? -18.131 -12.575 16.516 1.00 84.94 164 PHE A O 1
ATOM 1252 N N . PRO A 1 165 ? -17.673 -12.030 18.652 1.00 82.75 165 PRO A N 1
ATOM 1253 C CA . PRO A 1 165 ? -17.528 -13.416 19.095 1.00 82.75 165 PRO A CA 1
ATOM 1254 C C . PRO A 1 165 ? -18.831 -14.208 18.917 1.00 82.75 165 PRO A C 1
ATOM 1256 O O . PRO A 1 165 ? -19.894 -13.760 19.353 1.00 82.75 165 PRO A O 1
ATOM 1259 N N . ALA A 1 166 ? -18.754 -15.413 18.346 1.00 84.50 166 ALA A N 1
ATOM 1260 C CA . ALA A 1 166 ? -19.921 -16.286 18.159 1.00 84.50 166 ALA A CA 1
ATOM 1261 C C . ALA A 1 166 ? -20.561 -16.707 19.499 1.00 84.50 166 ALA A C 1
ATOM 1263 O O . ALA A 1 166 ? -21.747 -17.023 19.577 1.00 84.50 166 ALA A O 1
ATOM 1264 N N . GLU A 1 167 ? -19.787 -16.678 20.586 1.00 87.31 167 GLU A N 1
ATOM 1265 C CA . GLU A 1 167 ? -20.227 -16.976 21.947 1.00 87.31 167 GLU A CA 1
ATOM 1266 C C . GLU A 1 167 ? -21.286 -16.000 22.479 1.00 87.31 167 GLU A C 1
ATOM 1268 O O . GLU A 1 167 ? -21.997 -16.348 23.428 1.00 87.31 167 GLU A O 1
ATOM 1273 N N . LEU A 1 168 ? -21.420 -14.804 21.887 1.00 89.31 168 LEU A N 1
ATOM 1274 C CA . LEU A 1 168 ? -22.466 -13.847 22.264 1.00 89.31 168 LEU A CA 1
ATOM 1275 C C . LEU A 1 168 ? -23.865 -14.461 22.107 1.00 89.31 168 LEU A C 1
ATOM 1277 O O . LEU A 1 168 ? -24.700 -14.313 23.002 1.00 89.31 168 LEU A O 1
ATOM 1281 N N . ALA A 1 169 ? -24.082 -15.253 21.051 1.00 89.38 169 ALA A N 1
ATOM 1282 C CA . ALA A 1 169 ? -25.362 -15.907 20.787 1.00 89.38 169 ALA A CA 1
ATOM 1283 C C . ALA A 1 169 ? -25.773 -16.876 21.911 1.00 89.38 169 ALA A C 1
ATOM 1285 O O . ALA A 1 169 ? -26.949 -16.961 22.258 1.00 89.38 169 ALA A O 1
ATOM 1286 N N . ARG A 1 170 ? -24.807 -17.544 22.566 1.00 88.81 170 ARG A N 1
ATOM 1287 C CA . ARG A 1 170 ? -25.077 -18.430 23.721 1.00 88.81 170 ARG A CA 1
ATOM 1288 C C . ARG A 1 170 ? -25.620 -17.672 24.936 1.00 88.81 170 ARG A C 1
ATOM 1290 O O . ARG A 1 170 ? -26.211 -18.281 25.819 1.00 88.81 170 ARG A O 1
ATOM 1297 N N . HIS A 1 171 ? -25.420 -16.357 24.971 1.00 88.06 171 HIS A N 1
ATOM 1298 C CA . HIS A 1 171 ? -25.915 -15.459 26.011 1.00 88.06 171 HIS A CA 1
ATOM 1299 C C . HIS A 1 171 ? -27.162 -14.679 25.556 1.00 88.06 171 HIS A C 1
ATOM 1301 O O . HIS A 1 171 ? -27.555 -13.725 26.224 1.00 88.06 171 HIS A O 1
ATOM 1307 N N . GLY A 1 172 ? -27.776 -15.067 24.428 1.00 88.88 172 GLY A N 1
ATOM 1308 C CA . GLY A 1 172 ? -28.965 -14.414 23.876 1.00 88.88 172 GLY A CA 1
ATOM 1309 C C . GLY A 1 172 ? -28.701 -13.008 23.334 1.00 88.88 172 GLY A C 1
ATOM 1310 O O . GLY A 1 172 ? -29.613 -12.186 23.328 1.00 88.88 172 GLY A O 1
ATOM 1311 N N . VAL A 1 173 ? -27.459 -12.714 22.931 1.00 91.19 173 VAL A N 1
ATOM 1312 C CA . VAL A 1 173 ? -27.053 -11.401 22.418 1.00 91.19 173 VAL A CA 1
ATOM 1313 C C . VAL A 1 173 ? -26.558 -11.526 20.984 1.00 91.19 173 VAL A C 1
ATOM 1315 O O . VAL A 1 173 ? -25.679 -12.333 20.685 1.00 91.19 173 VAL A O 1
ATOM 1318 N N . GLU A 1 174 ? -27.095 -10.675 20.117 1.00 91.81 174 GLU A N 1
ATOM 1319 C CA . GLU A 1 174 ? -26.618 -10.456 18.756 1.00 91.81 174 GLU A CA 1
ATOM 1320 C C . GLU A 1 174 ? -25.971 -9.072 18.673 1.00 91.81 174 GLU A C 1
ATOM 1322 O O . GLU A 1 174 ? -26.431 -8.119 19.306 1.00 91.81 174 GLU A O 1
ATOM 1327 N N . ALA A 1 175 ? -24.877 -8.967 17.923 1.00 91.19 175 ALA A N 1
ATOM 1328 C CA . ALA A 1 175 ? -24.154 -7.719 17.758 1.00 91.19 175 ALA A CA 1
ATOM 1329 C C . ALA A 1 175 ? -23.792 -7.509 16.287 1.00 91.19 175 ALA A C 1
ATOM 1331 O O . ALA A 1 175 ? -23.315 -8.421 15.612 1.00 91.19 175 ALA A O 1
ATOM 1332 N N . VAL A 1 176 ? -24.028 -6.287 15.814 1.00 90.50 176 VAL A N 1
ATOM 1333 C CA . VAL A 1 176 ? -23.789 -5.851 14.438 1.00 90.50 176 VAL A CA 1
ATOM 1334 C C . VAL A 1 176 ? -23.155 -4.463 14.489 1.00 90.50 176 VAL A C 1
ATOM 1336 O O . VAL A 1 176 ? -23.533 -3.633 15.315 1.00 90.50 176 VAL A O 1
ATOM 1339 N N . ALA A 1 177 ? -22.187 -4.204 13.612 1.00 87.88 177 ALA A N 1
ATOM 1340 C CA . ALA A 1 177 ? -21.568 -2.896 13.438 1.00 87.88 177 ALA A CA 1
ATOM 1341 C C . ALA A 1 177 ? -21.406 -2.596 11.951 1.00 87.88 177 ALA A C 1
ATOM 1343 O O . ALA A 1 177 ? -21.081 -3.476 11.155 1.00 87.88 177 ALA A O 1
ATOM 1344 N N . VAL A 1 178 ? -21.603 -1.328 11.598 1.00 86.38 178 VAL A N 1
ATOM 1345 C CA . VAL A 1 178 ? -21.341 -0.797 10.261 1.00 86.38 178 VAL A CA 1
ATOM 1346 C C . VAL A 1 178 ? -20.202 0.203 10.390 1.00 86.38 178 VAL A C 1
ATOM 1348 O O . VAL A 1 178 ? -20.381 1.281 10.945 1.00 86.38 178 VAL A O 1
ATOM 1351 N N . TYR A 1 179 ? -19.026 -0.170 9.890 1.00 81.56 179 TYR A N 1
ATOM 1352 C CA . TYR A 1 179 ? -17.813 0.639 9.982 1.00 81.56 179 TYR A CA 1
ATOM 1353 C C . TYR A 1 179 ? -17.503 1.312 8.640 1.00 81.56 179 TYR A C 1
ATOM 1355 O O . TYR A 1 179 ? -17.340 0.626 7.628 1.00 81.56 179 TYR A O 1
ATOM 1363 N N . ARG A 1 180 ? -17.435 2.650 8.617 1.00 81.19 180 ARG A N 1
ATOM 1364 C CA . ARG A 1 180 ? -17.203 3.455 7.401 1.00 81.19 180 ARG A CA 1
ATOM 1365 C C . ARG A 1 180 ? -16.061 4.462 7.615 1.00 81.19 180 ARG A C 1
ATOM 1367 O O . ARG A 1 180 ? -16.330 5.625 7.888 1.00 81.19 180 ARG A O 1
ATOM 1374 N N . PRO A 1 181 ? -14.796 4.030 7.501 1.00 72.81 181 PRO A N 1
ATOM 1375 C CA . PRO A 1 181 ? -13.645 4.895 7.726 1.00 72.81 181 PRO A CA 1
ATOM 1376 C C . PRO A 1 181 ? -13.457 5.878 6.564 1.00 72.81 181 PRO A C 1
ATOM 1378 O O . PRO A 1 181 ? -13.618 5.515 5.399 1.00 72.81 181 PRO A O 1
ATOM 1381 N N . GLU A 1 182 ? -13.043 7.104 6.877 1.00 67.38 182 GLU A N 1
ATOM 1382 C CA . GLU A 1 182 ? -12.764 8.149 5.881 1.00 67.38 182 GLU A CA 1
ATOM 1383 C C . GLU A 1 182 ? -11.431 7.916 5.131 1.00 67.38 182 GLU A C 1
ATOM 1385 O O . GLU A 1 182 ? -11.286 8.247 3.952 1.00 67.38 182 GLU A O 1
ATOM 1390 N N . ALA A 1 183 ? -10.445 7.293 5.789 1.00 61.28 183 ALA A N 1
ATOM 1391 C CA . ALA A 1 183 ? -9.091 7.138 5.260 1.00 61.28 183 ALA A CA 1
ATOM 1392 C C . ALA A 1 183 ? -8.995 6.081 4.138 1.00 61.28 183 ALA A C 1
ATOM 1394 O O . ALA A 1 183 ? -9.018 4.873 4.389 1.00 61.28 183 ALA A O 1
ATOM 1395 N N . ARG A 1 184 ? -8.776 6.540 2.894 1.00 57.72 184 ARG A N 1
ATOM 1396 C CA . ARG A 1 184 ? -8.623 5.681 1.698 1.00 57.72 184 ARG A CA 1
ATOM 1397 C C . ARG A 1 184 ? -7.434 4.712 1.761 1.00 57.72 184 ARG A C 1
ATOM 1399 O O . ARG A 1 184 ? -7.532 3.627 1.198 1.00 57.72 184 ARG A O 1
ATOM 1406 N N . ALA A 1 185 ? -6.336 5.095 2.419 1.00 55.78 185 ALA A N 1
ATOM 1407 C CA . ALA A 1 185 ? -5.084 4.330 2.404 1.00 55.78 185 ALA A CA 1
ATOM 1408 C C . ALA A 1 185 ? -5.037 3.192 3.438 1.00 55.78 185 ALA A C 1
ATOM 1410 O O . ALA A 1 185 ? -4.568 2.107 3.122 1.00 55.78 185 ALA A O 1
ATOM 1411 N N . ALA A 1 186 ? -5.537 3.423 4.657 1.00 58.31 186 ALA A N 1
ATOM 1412 C CA . ALA A 1 186 ? -5.476 2.435 5.738 1.00 58.31 186 ALA A CA 1
ATOM 1413 C C . ALA A 1 186 ? -6.813 1.727 6.000 1.00 58.31 186 ALA A C 1
ATOM 1415 O O . ALA A 1 186 ? -6.819 0.702 6.668 1.00 58.31 186 ALA A O 1
ATOM 1416 N N . ARG A 1 187 ? -7.948 2.264 5.514 1.00 69.94 187 ARG A N 1
ATOM 1417 C CA . ARG A 1 187 ? -9.307 1.766 5.819 1.00 69.94 187 ARG A CA 1
ATOM 1418 C C . ARG A 1 187 ? -9.551 1.515 7.323 1.00 69.94 187 ARG A C 1
ATOM 1420 O O . ARG A 1 187 ? -10.370 0.675 7.688 1.00 69.94 187 ARG A O 1
ATOM 1427 N N . VAL A 1 188 ? -8.852 2.253 8.185 1.00 75.62 188 VAL A N 1
ATOM 1428 C CA . VAL A 1 188 ? -8.989 2.271 9.646 1.00 75.62 188 VAL A CA 1
ATOM 1429 C C . VAL A 1 188 ? -8.908 3.737 10.081 1.00 75.62 188 VAL A C 1
ATOM 1431 O O . VAL A 1 188 ? -8.083 4.488 9.560 1.00 75.62 188 VAL A O 1
ATOM 1434 N N . GLY A 1 189 ? -9.792 4.145 10.983 1.00 83.88 189 GLY A N 1
ATOM 1435 C CA . GLY A 1 189 ? -9.890 5.478 11.587 1.00 83.88 189 GLY A CA 1
ATOM 1436 C C . GLY A 1 189 ? -9.839 5.421 13.118 1.00 83.88 189 GLY A C 1
ATOM 1437 O O . GLY A 1 189 ? -9.455 4.396 13.680 1.00 83.88 189 GLY A O 1
ATOM 1438 N N . GLY A 1 190 ? -10.214 6.520 13.779 1.00 88.88 190 GLY A N 1
ATOM 1439 C CA . GLY A 1 190 ? -10.248 6.632 15.246 1.00 88.88 190 GLY A CA 1
ATOM 1440 C C . GLY A 1 190 ? -11.377 5.839 15.915 1.00 88.88 190 GLY A C 1
ATOM 1441 O O . GLY A 1 190 ? -11.240 5.442 17.071 1.00 88.88 190 GLY A O 1
ATOM 1442 N N . ASP A 1 191 ? -12.450 5.548 15.180 1.00 90.31 191 ASP A N 1
ATOM 1443 C CA . ASP A 1 191 ? -13.609 4.785 15.648 1.00 90.31 191 ASP A CA 1
ATOM 1444 C C . ASP A 1 191 ? -13.290 3.307 15.926 1.00 90.31 191 ASP A C 1
ATOM 1446 O O . ASP A 1 191 ? -12.640 2.620 15.128 1.00 90.31 191 ASP A O 1
ATOM 1450 N N . TRP A 1 192 ? -13.840 2.768 17.017 1.00 91.31 192 TRP A N 1
ATOM 1451 C CA . TRP A 1 192 ? -13.705 1.363 17.396 1.00 91.31 192 TRP A CA 1
ATOM 1452 C C . TRP A 1 192 ? -14.863 0.845 18.245 1.00 91.31 192 TRP A C 1
ATOM 1454 O O . TRP A 1 192 ? -15.456 1.563 19.038 1.00 91.31 192 TRP A O 1
ATOM 1464 N N . TYR A 1 193 ? -15.136 -0.459 18.149 1.00 92.62 193 TYR A N 1
ATOM 1465 C CA . TYR A 1 193 ? -16.115 -1.151 18.997 1.00 92.62 193 TYR A CA 1
ATOM 1466 C C . TYR A 1 193 ? -15.559 -2.471 19.534 1.00 92.62 193 TYR A C 1
ATOM 1468 O O . TYR A 1 193 ? -14.970 -3.252 18.786 1.00 92.62 193 TYR A O 1
ATOM 1476 N N . LYS A 1 194 ? -15.740 -2.784 20.814 1.00 92.06 194 LYS A N 1
ATOM 1477 C CA . LYS A 1 194 ? -15.266 -4.039 21.411 1.00 92.06 194 LYS A CA 1
ATOM 1478 C C . LYS A 1 194 ? -16.419 -4.801 22.034 1.00 92.06 194 LYS A C 1
ATOM 1480 O O . LYS A 1 194 ? -17.185 -4.247 22.809 1.00 92.06 194 LYS A O 1
ATOM 1485 N N . THR A 1 195 ? -16.485 -6.097 21.763 1.00 92.88 195 THR A N 1
ATOM 1486 C CA . THR A 1 195 ? -17.340 -7.025 22.504 1.00 92.88 195 THR A CA 1
ATOM 1487 C C . THR A 1 195 ? -16.521 -8.216 22.979 1.00 92.88 195 THR A C 1
ATOM 1489 O O . THR A 1 195 ? -15.553 -8.620 22.324 1.00 92.88 195 THR A O 1
ATOM 1492 N N . ARG A 1 196 ? -16.847 -8.747 24.159 1.00 91.25 196 ARG A N 1
ATOM 1493 C CA . ARG A 1 196 ? -16.185 -9.937 24.709 1.00 91.25 196 ARG A CA 1
ATOM 1494 C C . ARG A 1 196 ? -17.059 -10.611 25.761 1.00 91.25 196 ARG A C 1
ATOM 1496 O O . ARG A 1 196 ? -17.575 -9.942 26.651 1.00 91.25 196 ARG A O 1
ATOM 1503 N N . VAL A 1 197 ? -17.145 -11.938 25.703 1.00 93.25 197 VAL A N 1
ATOM 1504 C CA . VAL A 1 197 ? -17.623 -12.754 26.827 1.00 93.25 197 VAL A CA 1
ATOM 1505 C C . VAL A 1 197 ? -16.504 -12.839 27.865 1.00 93.25 197 VAL A C 1
ATOM 1507 O O . VAL A 1 197 ? -15.384 -13.234 27.542 1.00 93.25 1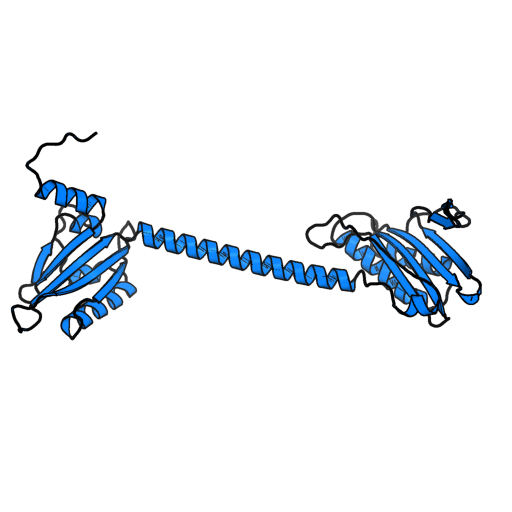97 VAL A O 1
ATOM 1510 N N . LEU A 1 198 ? -16.778 -12.424 29.098 1.00 93.00 198 LEU A N 1
ATOM 1511 C CA . LEU A 1 198 ? -15.826 -12.486 30.207 1.00 93.00 198 LEU A CA 1
ATOM 1512 C C . LEU A 1 198 ? -15.889 -13.863 30.887 1.00 93.00 198 LEU A C 1
ATOM 1514 O O . LEU A 1 198 ? -16.946 -14.493 30.858 1.00 93.00 198 LEU A O 1
ATOM 1518 N N . PRO A 1 199 ? -14.833 -14.301 31.603 1.00 90.56 199 PRO A N 1
ATOM 1519 C CA . PRO A 1 199 ? -14.847 -15.572 32.344 1.00 90.56 199 PRO A CA 1
ATOM 1520 C C . PRO A 1 199 ? -16.013 -15.714 33.335 1.00 90.56 199 PRO A C 1
ATOM 1522 O O . PRO A 1 199 ? -16.436 -16.817 33.652 1.00 90.56 199 PRO A O 1
ATOM 1525 N N . SER A 1 200 ? -16.565 -14.589 33.799 1.00 90.00 200 SER A N 1
ATOM 1526 C CA . SER A 1 200 ? -17.745 -14.547 34.673 1.00 90.00 200 SER A CA 1
ATOM 1527 C C . SER A 1 200 ? -19.093 -14.773 33.964 1.00 90.00 200 SER A C 1
ATOM 1529 O O . SER A 1 200 ? -20.127 -14.659 34.614 1.00 90.00 200 SER A O 1
ATOM 1531 N N . GLY A 1 201 ? -19.114 -14.999 32.645 1.00 90.88 201 GLY A N 1
ATOM 1532 C CA . GLY A 1 201 ? -20.336 -15.093 31.828 1.00 90.88 201 GLY A CA 1
ATOM 1533 C C . GLY A 1 201 ? -20.997 -13.743 31.505 1.00 90.88 201 GLY A C 1
ATOM 1534 O O . GLY A 1 201 ? -21.984 -13.680 30.778 1.00 90.88 201 GLY A O 1
ATOM 1535 N N . LYS A 1 202 ? -20.454 -12.637 32.027 1.00 94.12 202 LYS A N 1
ATOM 1536 C CA . LYS A 1 202 ? -20.881 -11.267 31.694 1.00 94.12 202 LYS A CA 1
ATOM 1537 C C . LYS A 1 202 ? -20.300 -10.848 30.347 1.00 94.12 202 LYS A C 1
ATOM 1539 O O . LYS A 1 202 ? -19.223 -11.309 29.970 1.00 94.12 202 LYS A O 1
ATOM 1544 N N . LEU A 1 203 ? -20.956 -9.919 29.659 1.00 94.75 203 LEU A N 1
ATOM 1545 C CA . LEU A 1 203 ? -20.482 -9.408 28.372 1.00 94.75 203 LEU A CA 1
ATOM 1546 C C . LEU A 1 203 ? -19.929 -7.996 28.535 1.00 94.75 203 LEU A C 1
ATOM 1548 O O . LEU A 1 203 ? -20.612 -7.130 29.074 1.00 94.75 203 LEU A O 1
ATOM 1552 N N . LEU A 1 204 ? -18.711 -7.761 28.058 1.00 95.50 204 LEU A N 1
ATOM 1553 C CA . LEU A 1 204 ? -18.187 -6.420 27.825 1.00 95.50 204 LEU A CA 1
ATOM 1554 C C . LEU A 1 204 ? -18.688 -5.932 26.466 1.00 95.50 204 LEU A C 1
ATOM 1556 O O . LEU A 1 204 ? -18.571 -6.661 25.480 1.00 95.50 204 LEU A O 1
ATOM 1560 N N . VAL A 1 205 ? -19.177 -4.697 26.418 1.00 94.69 205 VAL A N 1
ATOM 1561 C CA . VAL A 1 205 ? -19.507 -3.966 25.193 1.00 94.69 205 VAL A CA 1
ATOM 1562 C C . VAL A 1 205 ? -18.896 -2.578 25.309 1.00 94.69 205 VAL A C 1
ATOM 1564 O O . VAL A 1 205 ? -19.056 -1.926 26.332 1.00 94.69 205 VAL A O 1
ATOM 1567 N N . ALA A 1 206 ? -18.184 -2.122 24.290 1.00 95.38 206 ALA A N 1
ATOM 1568 C CA . ALA A 1 206 ? -17.631 -0.781 24.258 1.00 95.38 206 ALA A CA 1
ATOM 1569 C C . ALA A 1 206 ? -17.657 -0.210 22.845 1.00 95.38 206 ALA A C 1
ATOM 1571 O O . ALA A 1 206 ? -17.546 -0.954 21.870 1.00 95.38 206 ALA A O 1
ATOM 1572 N N . LEU A 1 207 ? -17.778 1.106 22.765 1.00 95.00 207 LEU A N 1
ATOM 1573 C CA . LEU A 1 207 ? -17.692 1.905 21.551 1.00 95.00 207 LEU A CA 1
ATOM 1574 C C . LEU A 1 207 ? -16.842 3.127 21.884 1.00 95.00 207 LEU A C 1
ATOM 1576 O O . LEU A 1 207 ? -16.962 3.655 22.985 1.00 95.00 207 LEU A O 1
ATOM 1580 N N . GLY A 1 208 ? -15.992 3.573 20.976 1.00 94.38 208 GLY A N 1
ATOM 1581 C CA . GLY A 1 208 ? -15.230 4.791 21.179 1.00 94.38 208 GLY A CA 1
ATOM 1582 C C . GLY A 1 208 ? -14.700 5.370 19.884 1.00 94.38 208 GLY A C 1
ATOM 1583 O O . GLY A 1 208 ? -14.754 4.727 18.838 1.00 94.38 208 GLY A O 1
ATOM 1584 N N . ASP A 1 209 ? -14.199 6.591 19.987 1.00 93.56 209 ASP A N 1
ATOM 1585 C CA . ASP A 1 209 ? -13.645 7.369 18.884 1.00 93.56 209 ASP A CA 1
ATOM 1586 C C . ASP A 1 209 ? -12.445 8.171 19.400 1.00 93.56 209 ASP A C 1
ATOM 1588 O O . ASP A 1 209 ? -12.575 8.982 20.320 1.00 93.56 209 ASP A O 1
ATOM 1592 N N . ALA A 1 210 ? -11.265 7.879 18.855 1.00 93.25 210 ALA A N 1
ATOM 1593 C CA . ALA A 1 210 ? -10.042 8.621 19.123 1.00 93.25 210 ALA A CA 1
ATOM 1594 C C . ALA A 1 210 ? -10.002 9.907 18.288 1.00 93.25 210 ALA A C 1
ATOM 1596 O O . ALA A 1 210 ? -10.066 9.860 17.059 1.00 93.25 210 ALA A O 1
ATOM 1597 N N . ARG A 1 211 ? -9.813 11.052 18.953 1.00 90.00 211 ARG A N 1
ATOM 1598 C CA . ARG A 1 211 ? -9.794 12.364 18.304 1.00 90.00 211 ARG A CA 1
ATOM 1599 C C . ARG A 1 211 ? -8.698 12.436 17.237 1.00 90.00 211 ARG A C 1
ATOM 1601 O O . ARG A 1 211 ? -7.558 12.030 17.452 1.00 90.00 211 ARG A O 1
ATOM 1608 N N . GLY A 1 212 ? -9.037 13.070 16.117 1.00 83.81 212 GLY A N 1
ATOM 1609 C CA . GLY A 1 212 ? -8.109 13.385 15.035 1.00 83.81 212 GLY A CA 1
ATOM 1610 C C . GLY A 1 212 ? -8.294 12.472 13.829 1.00 83.81 212 GLY A C 1
ATOM 1611 O O . GLY A 1 212 ? -9.331 11.842 13.653 1.00 83.81 212 GLY A O 1
ATOM 1612 N N . HIS A 1 213 ? -7.288 12.425 12.960 1.00 77.69 213 HIS A N 1
ATOM 1613 C CA . HIS A 1 213 ? -7.336 11.633 11.735 1.00 77.69 213 HIS A CA 1
ATOM 1614 C C . HIS A 1 213 ? -5.984 10.988 11.422 1.00 77.69 213 HIS A C 1
ATOM 1616 O O . HIS A 1 213 ? -4.923 11.450 11.846 1.00 77.69 213 HIS A O 1
ATOM 1622 N N . GLY A 1 214 ? -6.009 9.939 10.603 1.00 79.81 214 GLY A N 1
ATOM 1623 C CA . GLY A 1 214 ? -4.801 9.256 10.151 1.00 79.81 214 GLY A CA 1
ATOM 1624 C C . GLY A 1 214 ? -4.154 8.386 11.231 1.00 79.81 214 GLY A C 1
ATOM 1625 O O . GLY A 1 214 ? -4.820 7.873 12.128 1.00 79.81 214 GLY A O 1
ATOM 1626 N N . LEU A 1 215 ? -2.840 8.181 11.113 1.00 81.81 215 LEU A N 1
ATOM 1627 C CA . LEU A 1 215 ? -2.122 7.150 11.868 1.00 81.81 215 LEU A CA 1
ATOM 1628 C C . LEU A 1 215 ? -2.123 7.379 13.389 1.00 81.81 215 LEU A C 1
ATOM 1630 O O . LEU A 1 215 ? -2.174 6.407 14.140 1.00 81.81 215 LEU A O 1
ATOM 1634 N N . ALA A 1 216 ? -2.100 8.634 13.846 1.00 85.12 216 ALA A N 1
ATOM 1635 C CA . ALA A 1 216 ? -2.126 8.961 15.273 1.00 85.12 216 ALA A CA 1
ATOM 1636 C C . ALA A 1 216 ? -3.435 8.496 15.937 1.00 85.12 216 ALA A C 1
ATOM 1638 O O . ALA A 1 216 ? -3.394 7.734 16.901 1.00 85.12 216 ALA A O 1
ATOM 1639 N N . ALA A 1 217 ? -4.588 8.843 15.350 1.00 87.62 217 ALA A N 1
ATOM 1640 C CA . ALA A 1 217 ? -5.901 8.421 15.844 1.00 87.62 217 ALA A CA 1
ATOM 1641 C C . ALA A 1 217 ? -6.062 6.890 15.818 1.00 87.62 217 ALA A C 1
ATOM 1643 O O . ALA A 1 217 ? -6.531 6.299 16.787 1.00 87.62 217 ALA A O 1
ATOM 1644 N N . VAL A 1 218 ? -5.595 6.226 14.751 1.00 87.12 218 VAL A N 1
ATOM 1645 C CA . VAL A 1 218 ? -5.597 4.752 14.647 1.00 87.12 218 VAL A CA 1
ATOM 1646 C C . VAL A 1 218 ? -4.738 4.106 15.740 1.00 87.12 218 VAL A C 1
ATOM 1648 O O . VAL A 1 218 ? -5.110 3.074 16.301 1.00 87.12 218 VAL A O 1
ATOM 1651 N N . THR A 1 219 ? -3.596 4.713 16.063 1.00 88.31 219 THR A N 1
ATOM 1652 C CA . THR A 1 219 ? -2.680 4.209 17.092 1.00 88.31 219 THR A CA 1
ATOM 1653 C C . THR A 1 219 ? -3.288 4.342 18.486 1.00 88.31 219 THR A C 1
ATOM 1655 O O . THR A 1 219 ? -3.311 3.357 19.228 1.00 88.31 219 THR A O 1
ATOM 1658 N N . LEU A 1 220 ? -3.825 5.520 18.825 1.00 91.62 220 LEU A N 1
ATOM 1659 C CA . LEU A 1 220 ? -4.508 5.749 20.100 1.00 91.62 220 LEU A CA 1
ATOM 1660 C C . LEU A 1 220 ? -5.715 4.815 20.244 1.00 91.62 220 LEU A C 1
ATOM 1662 O O . LEU A 1 220 ? -5.863 4.134 21.258 1.00 91.62 220 LEU A O 1
ATOM 1666 N N . MET A 1 221 ? -6.525 4.697 19.191 1.00 91.44 221 MET A N 1
ATOM 1667 C CA . MET A 1 221 ? -7.643 3.759 19.138 1.00 91.44 221 MET A CA 1
ATOM 1668 C C . MET A 1 221 ? -7.211 2.325 19.464 1.00 91.44 221 MET A C 1
ATOM 1670 O O . MET A 1 221 ? -7.808 1.683 20.333 1.00 91.44 221 MET A O 1
ATOM 1674 N N . ALA A 1 222 ? -6.162 1.816 18.808 1.00 90.69 222 ALA A N 1
ATOM 1675 C CA . ALA A 1 222 ? -5.684 0.456 19.035 1.00 90.69 222 ALA A CA 1
ATOM 1676 C C . ALA A 1 222 ? -5.226 0.261 20.490 1.00 90.69 222 ALA A C 1
ATOM 1678 O O . ALA A 1 222 ? -5.601 -0.733 21.121 1.00 90.69 222 ALA A O 1
ATOM 1679 N N . LYS A 1 223 ? -4.480 1.226 21.046 1.00 92.69 223 LYS A N 1
ATOM 1680 C CA . LYS A 1 223 ? -4.039 1.213 22.449 1.00 92.69 223 LYS A CA 1
ATOM 1681 C C . LYS A 1 223 ? -5.227 1.130 23.403 1.00 92.69 223 LYS A C 1
ATOM 1683 O O . LYS A 1 223 ? -5.292 0.194 24.199 1.00 92.69 223 LYS A O 1
ATOM 1688 N N . LEU A 1 224 ? -6.201 2.033 23.277 1.00 94.69 224 LEU A N 1
ATOM 1689 C CA . LEU A 1 224 ? -7.374 2.076 24.157 1.00 94.69 224 LEU A CA 1
ATOM 1690 C C . LEU A 1 224 ? -8.224 0.805 24.040 1.00 94.69 224 LEU A C 1
ATOM 1692 O O . LEU A 1 224 ? -8.590 0.189 25.045 1.00 94.69 224 LEU A O 1
ATOM 1696 N N . ARG A 1 225 ? -8.476 0.343 22.813 1.00 93.38 225 ARG A N 1
ATOM 1697 C CA . ARG A 1 225 ? -9.226 -0.890 22.551 1.00 93.38 225 ARG A CA 1
ATOM 1698 C C . ARG A 1 225 ? -8.605 -2.096 23.254 1.00 93.38 225 ARG A C 1
ATOM 1700 O O . ARG A 1 225 ? -9.320 -2.892 23.876 1.00 93.38 225 ARG A O 1
ATOM 1707 N N . TYR A 1 226 ? -7.296 -2.287 23.095 1.00 92.62 226 TYR A N 1
ATOM 1708 C CA . TYR A 1 226 ? -6.600 -3.456 23.630 1.00 92.62 226 TYR A CA 1
ATOM 1709 C C . TYR A 1 226 ? -6.330 -3.343 25.129 1.00 92.62 226 TYR A C 1
ATOM 1711 O O . TYR A 1 226 ? -6.475 -4.349 25.829 1.00 92.62 226 TYR A O 1
ATOM 1719 N N . ALA A 1 227 ? -6.065 -2.136 25.635 1.00 95.56 227 ALA A N 1
ATOM 1720 C CA . ALA A 1 227 ? -6.018 -1.862 27.066 1.00 95.56 227 ALA A CA 1
ATOM 1721 C C . ALA A 1 227 ? -7.343 -2.251 27.728 1.00 95.56 227 ALA A C 1
ATOM 1723 O O . ALA A 1 227 ? -7.349 -3.080 28.636 1.00 95.56 227 ALA A O 1
ATOM 1724 N N . LEU A 1 228 ? -8.483 -1.778 27.209 1.00 96.12 228 LEU A N 1
ATOM 1725 C CA . LEU A 1 228 ? -9.796 -2.145 27.743 1.00 96.12 228 LEU A CA 1
ATOM 1726 C C . LEU A 1 228 ? -10.043 -3.661 27.684 1.00 96.12 228 LEU A C 1
ATOM 1728 O O . LEU A 1 228 ? -10.555 -4.250 28.636 1.00 96.12 228 LEU A O 1
ATOM 1732 N N . ALA A 1 229 ? -9.657 -4.313 26.583 1.00 92.38 229 ALA A N 1
ATOM 1733 C CA . ALA A 1 229 ? -9.806 -5.758 26.432 1.00 92.38 229 ALA A CA 1
ATOM 1734 C C . ALA A 1 229 ? -9.013 -6.560 27.480 1.00 92.38 229 ALA A C 1
ATOM 1736 O O . ALA A 1 229 ? -9.473 -7.633 27.881 1.00 92.38 229 ALA A O 1
ATOM 1737 N N . GLY A 1 230 ? -7.840 -6.064 27.886 1.00 94.50 230 GLY A N 1
ATOM 1738 C CA . GLY A 1 230 ? -7.019 -6.629 28.957 1.00 94.50 230 GLY A CA 1
ATOM 1739 C C . GLY A 1 230 ? -7.579 -6.305 30.340 1.00 94.50 230 GLY A C 1
ATOM 1740 O O . GLY A 1 230 ? -7.841 -7.215 31.125 1.00 94.50 230 GLY A O 1
ATOM 1741 N N . LEU A 1 231 ? -7.855 -5.025 30.607 1.00 95.88 231 LEU A N 1
ATOM 1742 C CA . LEU A 1 231 ? -8.406 -4.544 31.877 1.00 95.88 231 LEU A CA 1
ATOM 1743 C C . LEU A 1 231 ? -9.719 -5.247 32.235 1.00 95.88 231 LEU A C 1
ATOM 1745 O O . LEU A 1 231 ? -9.965 -5.529 33.404 1.00 95.88 231 LEU A O 1
ATOM 1749 N N . ALA A 1 232 ? -10.543 -5.609 31.251 1.00 94.94 232 ALA A N 1
ATOM 1750 C CA . ALA A 1 232 ? -11.797 -6.317 31.490 1.00 94.94 232 ALA A CA 1
ATOM 1751 C C . ALA A 1 232 ? -11.636 -7.692 32.177 1.00 94.94 232 ALA A C 1
ATOM 1753 O O . ALA A 1 232 ? -12.583 -8.159 32.815 1.00 94.94 232 ALA A O 1
ATOM 1754 N N . TYR A 1 233 ? -10.459 -8.329 32.104 1.00 93.81 233 TYR A N 1
ATOM 1755 C CA . TYR A 1 233 ? -10.184 -9.579 32.827 1.00 93.81 233 TYR A CA 1
ATOM 1756 C C . TYR A 1 233 ? -10.066 -9.401 34.343 1.00 93.81 233 TYR A C 1
ATOM 1758 O O . TYR A 1 233 ? -10.233 -10.374 35.072 1.00 93.81 233 TYR A O 1
ATOM 1766 N N . THR A 1 234 ? -9.851 -8.176 34.830 1.00 94.75 234 THR A N 1
ATOM 1767 C CA . THR A 1 234 ? -9.809 -7.873 36.273 1.00 94.75 234 THR A CA 1
ATOM 1768 C C . THR A 1 234 ? -11.150 -8.138 36.967 1.00 94.75 234 THR A C 1
ATOM 1770 O O . THR A 1 234 ? -11.197 -8.307 38.180 1.00 94.75 234 THR A O 1
ATOM 1773 N N . GLY A 1 235 ? -12.259 -8.164 36.214 1.00 91.94 235 GLY A N 1
ATOM 1774 C CA . GLY A 1 235 ? -13.610 -8.312 36.762 1.00 91.94 235 GLY A CA 1
ATOM 1775 C C . GLY A 1 235 ? -14.172 -7.042 37.414 1.00 91.94 235 GLY A C 1
ATOM 1776 O O . GLY A 1 235 ? -15.314 -7.052 37.887 1.00 91.94 235 GLY A O 1
ATOM 1777 N N . GLU A 1 236 ? -13.421 -5.944 37.380 1.00 95.88 236 GLU A N 1
ATOM 1778 C CA . GLU A 1 236 ? -13.754 -4.669 38.016 1.00 95.88 236 GLU A CA 1
ATOM 1779 C C . GLU A 1 236 ? -14.981 -3.981 37.406 1.00 95.88 236 GLU A C 1
ATOM 1781 O O . GLU A 1 236 ? -15.568 -4.432 36.414 1.00 95.88 236 GLU A O 1
ATOM 1786 N N . THR A 1 237 ? -15.445 -2.911 38.051 1.00 94.62 237 THR A N 1
ATOM 1787 C CA . THR A 1 237 ? -16.602 -2.148 37.567 1.00 94.62 237 THR A CA 1
ATOM 1788 C C . THR A 1 237 ? -16.246 -1.303 36.343 1.00 94.62 237 THR A C 1
ATOM 1790 O O . THR A 1 237 ? -15.099 -0.903 36.163 1.00 94.62 237 THR A O 1
ATOM 1793 N N . VAL A 1 238 ? -17.234 -1.014 35.491 1.00 94.81 238 VAL A N 1
ATOM 1794 C CA . VAL A 1 238 ? -17.027 -0.232 34.256 1.00 94.81 238 VAL A CA 1
ATOM 1795 C C . VAL A 1 238 ? -16.491 1.175 34.537 1.00 94.81 238 VAL A C 1
ATOM 1797 O O . VAL A 1 238 ? -15.693 1.683 33.761 1.00 94.81 238 VAL A O 1
ATOM 1800 N N . GLU A 1 239 ? -16.827 1.763 35.682 1.00 94.19 239 GLU A N 1
ATOM 1801 C CA . GLU A 1 239 ? -16.303 3.045 36.166 1.00 94.19 239 GLU A CA 1
ATOM 1802 C C . GLU A 1 239 ? -14.798 2.967 36.429 1.00 94.19 239 GLU A C 1
ATOM 1804 O O . GLU A 1 239 ? -14.038 3.807 35.952 1.00 94.19 239 GLU A O 1
ATOM 1809 N N . ARG A 1 240 ? -14.347 1.913 37.117 1.00 95.94 240 ARG A N 1
ATOM 1810 C CA . ARG A 1 240 ? -12.924 1.688 37.390 1.00 95.94 240 ARG A CA 1
ATOM 1811 C C . ARG A 1 240 ? -12.146 1.370 36.115 1.00 95.94 240 ARG A C 1
ATOM 1813 O O . ARG A 1 240 ? -11.059 1.906 35.926 1.00 95.94 240 ARG A O 1
ATOM 1820 N N . LEU A 1 241 ? -12.733 0.583 35.209 1.00 96.44 241 LEU A N 1
ATOM 1821 C CA . LEU A 1 241 ? -12.166 0.350 33.876 1.00 96.44 241 LEU A CA 1
ATOM 1822 C C . LEU A 1 241 ? -12.029 1.657 33.084 1.00 96.44 241 LEU A C 1
ATOM 1824 O O . LEU A 1 241 ? -11.000 1.866 32.453 1.00 96.44 241 LEU A O 1
ATOM 1828 N N . THR A 1 242 ? -13.032 2.540 33.145 1.00 95.56 242 THR A N 1
ATOM 1829 C CA . THR A 1 242 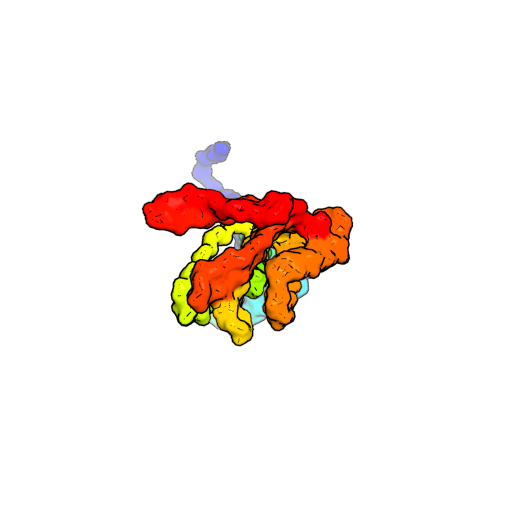? -13.002 3.855 32.477 1.00 95.56 242 THR A CA 1
ATOM 1830 C C . THR A 1 242 ? -11.892 4.733 33.052 1.00 95.56 242 THR A C 1
ATOM 1832 O O . THR A 1 242 ? -11.140 5.329 32.291 1.00 95.56 242 THR A O 1
ATOM 1835 N N . GLY A 1 243 ? -11.730 4.763 34.379 1.00 95.56 243 GLY A N 1
ATOM 1836 C CA . GLY A 1 243 ? -10.655 5.518 35.031 1.00 95.56 243 GLY A CA 1
ATOM 1837 C C . GLY A 1 243 ? -9.254 5.032 34.644 1.00 95.56 243 GLY A C 1
ATOM 1838 O O . GLY A 1 243 ? -8.376 5.841 34.362 1.00 95.56 243 GLY A O 1
ATOM 1839 N N . TRP A 1 244 ? -9.043 3.716 34.558 1.00 96.94 244 TRP A N 1
ATOM 1840 C CA . TRP A 1 244 ? -7.778 3.167 34.057 1.00 96.94 244 TRP A CA 1
ATOM 1841 C C . TRP A 1 244 ? -7.563 3.432 32.573 1.00 96.94 244 TRP A C 1
ATOM 1843 O O . TRP A 1 244 ? -6.444 3.719 32.163 1.00 96.94 244 TRP A O 1
ATOM 1853 N N . LEU A 1 245 ? -8.623 3.367 31.770 1.00 96.00 245 LEU A N 1
ATOM 1854 C CA . LEU A 1 245 ? -8.539 3.697 30.355 1.00 96.00 245 LEU A CA 1
ATOM 1855 C C . LEU A 1 245 ? -8.195 5.180 30.138 1.00 96.00 245 LEU A C 1
ATOM 1857 O O . LEU A 1 245 ? -7.446 5.492 29.221 1.00 96.00 245 LEU A O 1
ATOM 1861 N N . ASN A 1 246 ? -8.677 6.070 31.011 1.00 95.50 246 ASN A N 1
ATOM 1862 C CA . ASN A 1 246 ? -8.285 7.477 31.017 1.00 95.50 246 ASN A CA 1
ATOM 1863 C C . ASN A 1 246 ? -6.791 7.647 31.304 1.00 95.50 246 ASN A C 1
ATOM 1865 O O . ASN A 1 246 ? -6.127 8.377 30.587 1.00 95.50 246 ASN A O 1
ATOM 1869 N N . ALA A 1 247 ? -6.248 6.938 32.299 1.00 94.88 247 ALA A N 1
ATOM 1870 C CA . ALA A 1 247 ? -4.811 6.982 32.578 1.00 94.88 247 ALA A CA 1
ATOM 1871 C C . ALA A 1 247 ? -3.976 6.551 31.358 1.00 94.88 247 ALA A C 1
ATOM 1873 O O . ALA A 1 247 ? -3.000 7.210 31.025 1.00 94.88 247 ALA A O 1
ATOM 1874 N N . VAL A 1 248 ? -4.413 5.510 30.635 1.00 94.12 248 VAL A N 1
ATOM 1875 C CA . VAL A 1 248 ? -3.769 5.085 29.378 1.00 94.12 248 VAL A CA 1
ATOM 1876 C C . VAL A 1 248 ? -3.820 6.177 28.304 1.00 94.12 248 VAL A C 1
ATOM 1878 O O . VAL A 1 248 ? -2.862 6.312 27.552 1.00 94.12 248 VAL A O 1
ATOM 1881 N N . ALA A 1 249 ? -4.915 6.938 28.210 1.00 93.38 249 ALA A N 1
ATOM 1882 C CA . ALA A 1 249 ? -5.019 8.057 27.272 1.00 93.38 249 ALA A CA 1
ATOM 1883 C C . ALA A 1 249 ? -4.081 9.215 27.660 1.00 93.38 249 ALA A C 1
ATOM 1885 O O . ALA A 1 249 ? -3.327 9.683 26.812 1.00 93.38 249 ALA A O 1
ATOM 1886 N N . CYS A 1 250 ? -4.068 9.615 28.938 1.00 92.38 250 CYS A N 1
ATOM 1887 C CA . CYS A 1 250 ? -3.208 10.693 29.438 1.00 92.38 250 CYS A CA 1
ATOM 1888 C C . CYS A 1 250 ? -1.707 10.370 29.302 1.00 92.38 250 CYS A C 1
ATOM 1890 O O . CYS A 1 250 ? -0.914 11.267 29.026 1.00 92.38 250 CYS A O 1
ATOM 1892 N N . ASP A 1 251 ? -1.312 9.101 29.456 1.00 90.44 251 ASP A N 1
ATOM 1893 C CA . ASP A 1 251 ? 0.080 8.659 29.278 1.00 90.44 251 ASP A CA 1
ATOM 1894 C C . ASP A 1 251 ? 0.533 8.673 27.802 1.00 90.44 251 ASP A C 1
ATOM 1896 O O . ASP A 1 251 ? 1.731 8.578 27.523 1.00 90.44 251 ASP A O 1
ATOM 1900 N N . ASP A 1 252 ? -0.395 8.781 26.842 1.00 82.75 252 ASP A N 1
ATOM 1901 C CA . ASP A 1 252 ? -0.084 8.704 25.410 1.00 82.75 252 ASP A CA 1
ATOM 1902 C C . ASP A 1 252 ? 0.437 10.023 24.814 1.00 82.75 252 ASP A C 1
ATOM 1904 O O . ASP A 1 252 ? 1.087 10.006 23.766 1.00 82.75 252 ASP A O 1
ATOM 1908 N N . GLY A 1 253 ? 0.164 11.158 25.469 1.00 78.56 253 GLY A N 1
ATOM 1909 C CA . GLY A 1 253 ? 0.604 12.498 25.065 1.00 78.56 253 GLY A CA 1
ATOM 1910 C C . GLY A 1 253 ? -0.454 13.588 25.285 1.00 78.56 253 GLY A C 1
ATOM 1911 O O . GLY A 1 253 ? -1.642 13.299 25.382 1.00 78.56 253 GLY A O 1
ATOM 1912 N N . GLU A 1 254 ? -0.029 14.857 25.321 1.00 66.38 254 GLU A N 1
ATOM 1913 C CA . GLU A 1 254 ? -0.876 16.011 25.700 1.00 66.38 254 GLU A CA 1
ATOM 1914 C C . GLU A 1 254 ? -2.097 16.261 24.789 1.00 66.38 254 GLU A C 1
ATOM 1916 O O . GLU A 1 254 ? -3.063 16.878 25.228 1.00 66.38 254 GLU A O 1
ATOM 1921 N N . GLU A 1 255 ? -2.095 15.779 23.539 1.00 77.12 255 GLU A N 1
ATOM 1922 C CA . GLU A 1 255 ? -3.233 15.929 22.609 1.00 77.12 255 GLU A CA 1
ATOM 1923 C C . GLU A 1 255 ? -4.051 14.636 22.406 1.00 77.12 255 GLU A C 1
ATOM 1925 O O . GLU A 1 255 ? -5.018 14.614 21.632 1.00 77.12 255 GLU A O 1
ATOM 1930 N N . SER A 1 256 ? -3.693 13.550 23.099 1.00 86.06 256 SER A N 1
ATOM 1931 C CA . SER A 1 256 ? -4.303 12.229 22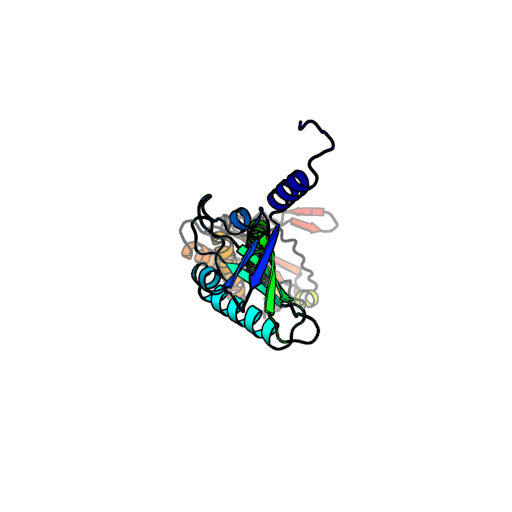.928 1.00 86.06 256 SER A CA 1
ATOM 1932 C C . SER A 1 256 ? -5.627 12.115 23.676 1.00 86.06 256 SER A C 1
ATOM 1934 O O . SER A 1 256 ? -5.694 11.604 24.789 1.00 86.06 256 SER A O 1
ATOM 1936 N N . THR A 1 257 ? -6.708 12.551 23.030 1.00 93.69 257 THR A N 1
ATOM 1937 C CA . THR A 1 257 ? -8.064 12.462 23.589 1.00 93.69 257 THR A CA 1
ATOM 1938 C C . THR A 1 257 ? -8.938 11.467 22.834 1.00 93.69 257 THR A C 1
ATOM 1940 O O . THR A 1 257 ? -8.785 11.249 21.630 1.00 93.69 257 THR A O 1
ATOM 1943 N N . ALA A 1 258 ? -9.884 10.848 23.533 1.00 95.69 258 ALA A N 1
ATOM 1944 C CA . ALA A 1 258 ? -10.839 9.924 22.934 1.00 95.69 258 ALA A CA 1
ATOM 1945 C C . ALA A 1 258 ? -12.180 9.955 23.660 1.00 95.69 258 ALA A C 1
ATOM 1947 O O . ALA A 1 258 ? -12.253 10.177 24.864 1.00 95.69 258 ALA A O 1
ATOM 1948 N N . THR A 1 259 ? -13.256 9.663 22.941 1.00 96.00 259 THR A N 1
ATOM 1949 C CA . THR A 1 259 ? -14.562 9.424 23.550 1.00 96.00 259 THR A CA 1
ATOM 1950 C C . THR A 1 259 ? -14.827 7.930 23.682 1.00 96.00 259 THR A C 1
ATOM 1952 O O . THR A 1 259 ? -14.377 7.145 22.845 1.00 96.00 259 THR A O 1
ATOM 1955 N N . ALA A 1 260 ? -15.551 7.509 24.722 1.00 96.25 260 ALA A N 1
ATOM 1956 C CA . ALA A 1 260 ? -15.948 6.109 24.867 1.00 96.25 260 ALA A CA 1
ATOM 1957 C C . ALA A 1 260 ? -17.274 5.904 25.617 1.00 96.25 260 ALA A C 1
ATOM 1959 O O . ALA A 1 260 ? -17.596 6.618 26.563 1.00 96.25 260 ALA A O 1
ATOM 1960 N N . VAL A 1 261 ? -18.001 4.855 25.242 1.00 96.06 261 VAL A N 1
ATOM 1961 C CA . VAL A 1 261 ? -19.025 4.188 26.051 1.00 96.06 261 VAL A CA 1
ATOM 1962 C C . VAL A 1 261 ? -18.492 2.818 26.430 1.00 96.06 261 VAL A C 1
ATOM 1964 O O . VAL A 1 261 ? -18.065 2.056 25.563 1.00 96.06 261 VAL A O 1
ATOM 1967 N N . ILE A 1 262 ? -18.548 2.476 27.716 1.00 96.19 262 ILE A N 1
ATOM 1968 C CA . ILE A 1 262 ? -18.127 1.166 28.221 1.00 96.19 262 ILE A CA 1
ATOM 1969 C C . ILE A 1 262 ? -19.273 0.570 29.019 1.00 96.19 262 ILE A C 1
ATOM 1971 O O . ILE A 1 262 ? -19.774 1.171 29.963 1.00 96.19 262 ILE A O 1
ATOM 1975 N N . ALA A 1 263 ? -19.687 -0.635 28.661 1.00 95.44 263 ALA A N 1
ATOM 1976 C CA . ALA A 1 263 ? -20.814 -1.313 29.263 1.00 95.44 263 ALA A CA 1
ATOM 1977 C C . ALA A 1 263 ? -20.494 -2.767 29.607 1.00 95.44 263 ALA A C 1
ATOM 1979 O O . ALA A 1 263 ? -19.714 -3.457 28.949 1.00 95.44 263 ALA A O 1
ATOM 1980 N N . ARG A 1 264 ? -21.150 -3.243 30.662 1.00 95.81 264 ARG A N 1
ATOM 1981 C CA . ARG A 1 264 ? -21.156 -4.629 31.094 1.00 95.81 264 ARG A CA 1
ATOM 1982 C C . ARG A 1 264 ? -22.589 -5.121 31.179 1.00 95.81 264 ARG A C 1
ATOM 1984 O O . ARG A 1 264 ? -23.370 -4.650 32.008 1.00 95.81 264 ARG A O 1
ATOM 1991 N N . TYR A 1 265 ? -22.915 -6.082 30.329 1.00 95.06 265 TYR A N 1
ATOM 1992 C CA . TYR A 1 265 ? -24.204 -6.749 30.325 1.00 95.06 265 TYR A CA 1
ATOM 1993 C C . TYR A 1 265 ? -24.165 -8.006 31.194 1.00 95.06 265 TYR A C 1
ATOM 1995 O O . TYR A 1 265 ? -23.207 -8.783 31.161 1.00 95.06 265 TYR A O 1
ATOM 2003 N N . HIS A 1 266 ? -25.222 -8.177 31.978 1.00 94.75 266 HIS A N 1
ATOM 2004 C CA . HIS A 1 266 ? -25.480 -9.292 32.876 1.00 94.75 266 HIS A CA 1
ATOM 2005 C C . HIS A 1 266 ? -26.646 -10.116 32.308 1.00 94.75 266 HIS A C 1
ATOM 2007 O O . HIS A 1 266 ? -27.802 -9.738 32.534 1.00 94.75 266 HIS A O 1
ATOM 2013 N N . PRO A 1 267 ? -26.376 -11.202 31.555 1.00 92.12 267 PRO A N 1
ATOM 2014 C CA . PRO A 1 267 ? -27.422 -11.985 30.889 1.00 92.12 267 PRO A CA 1
ATOM 2015 C C . PRO A 1 267 ? -28.426 -12.609 31.865 1.00 92.12 267 PRO A C 1
ATOM 2017 O O . PRO A 1 267 ? -29.622 -12.634 31.591 1.00 92.12 267 PRO A O 1
ATOM 2020 N N . ASP A 1 268 ? -27.944 -13.025 33.038 1.00 91.50 268 ASP A N 1
ATOM 2021 C CA . ASP A 1 268 ? -28.718 -13.588 34.151 1.00 91.50 268 ASP A CA 1
ATOM 2022 C C . ASP A 1 268 ? -29.827 -12.649 34.641 1.00 91.50 268 ASP A C 1
ATOM 2024 O O . ASP A 1 268 ? -30.932 -13.082 34.958 1.00 91.50 268 ASP A O 1
ATOM 2028 N N . ARG A 1 269 ? -29.532 -11.347 34.692 1.00 93.00 269 ARG A N 1
ATOM 2029 C CA . ARG A 1 269 ? -30.424 -10.318 35.249 1.00 93.00 269 ARG A CA 1
ATOM 2030 C C . ARG A 1 269 ? -31.007 -9.376 34.207 1.00 93.00 269 ARG A C 1
ATOM 2032 O O . ARG A 1 269 ? -31.758 -8.474 34.565 1.00 93.00 269 ARG A O 1
ATOM 2039 N N . ARG A 1 270 ? -30.635 -9.549 32.934 1.00 90.69 270 ARG A N 1
ATOM 2040 C CA . ARG A 1 270 ? -30.927 -8.611 31.838 1.00 90.69 270 ARG A CA 1
ATOM 2041 C C . ARG A 1 270 ? -30.575 -7.161 32.204 1.00 90.69 270 ARG A C 1
ATOM 2043 O O . ARG A 1 270 ? -31.295 -6.229 31.855 1.00 90.69 270 ARG A O 1
ATOM 2050 N N . LEU A 1 271 ? -29.463 -6.982 32.918 1.00 93.56 271 LEU A N 1
ATOM 2051 C CA . LEU A 1 271 ? -29.015 -5.691 33.441 1.00 93.56 271 LEU A CA 1
ATOM 2052 C C . LEU A 1 271 ? -27.805 -5.190 32.648 1.00 93.56 271 LEU A C 1
ATOM 2054 O O . LEU A 1 271 ? -26.820 -5.910 32.493 1.00 93.56 271 LEU A O 1
ATOM 2058 N N . LEU A 1 272 ? -27.858 -3.939 32.193 1.00 93.50 272 LEU A N 1
ATOM 2059 C CA . LEU A 1 272 ? -26.738 -3.253 31.554 1.00 93.50 272 LEU A CA 1
ATOM 2060 C C . LEU A 1 272 ? -26.193 -2.185 32.506 1.00 93.50 272 LEU A C 1
ATOM 2062 O O . LEU A 1 272 ? -26.888 -1.220 32.814 1.00 93.50 272 LEU A O 1
ATOM 2066 N N . ARG A 1 273 ? -24.950 -2.348 32.964 1.00 93.75 273 ARG A N 1
ATOM 2067 C CA . ARG A 1 273 ? -24.225 -1.302 33.697 1.00 93.75 273 ARG A CA 1
ATOM 2068 C C . ARG A 1 273 ? -23.258 -0.628 32.742 1.00 93.75 273 ARG A C 1
ATOM 2070 O O . ARG A 1 273 ? -22.497 -1.335 32.091 1.00 93.75 273 ARG A O 1
ATOM 2077 N N . TRP A 1 274 ? -23.265 0.694 32.657 1.00 95.00 274 TRP A N 1
ATOM 2078 C CA . TRP A 1 274 ? -22.481 1.401 31.651 1.00 95.00 274 TRP A CA 1
ATOM 2079 C C . TRP A 1 274 ? -21.951 2.743 32.152 1.00 95.00 274 TRP A C 1
ATOM 2081 O O . TRP A 1 274 ? -22.449 3.291 33.133 1.00 95.00 274 TRP A O 1
ATOM 2091 N N . THR A 1 275 ? -20.925 3.237 31.469 1.00 95.06 275 THR A N 1
ATOM 2092 C CA . THR A 1 275 ? -20.304 4.547 31.647 1.00 95.06 275 THR A CA 1
ATOM 2093 C C . THR A 1 275 ? -20.139 5.238 30.305 1.00 95.06 275 THR A C 1
ATOM 2095 O O . THR A 1 275 ? -20.132 4.598 29.250 1.00 95.06 275 THR A O 1
ATOM 2098 N N . CYS A 1 276 ? -19.989 6.556 30.368 1.00 94.25 276 CYS A N 1
ATOM 2099 C CA . CYS A 1 276 ? -19.742 7.418 29.229 1.00 94.25 276 CYS A CA 1
ATOM 2100 C C . CYS A 1 276 ? -18.566 8.340 29.559 1.00 94.25 276 CYS A C 1
ATOM 2102 O O . CYS A 1 276 ? -18.498 8.873 30.666 1.00 94.25 276 CYS A O 1
ATOM 2104 N N . ALA A 1 277 ? -17.651 8.490 28.610 1.00 94.31 277 ALA A N 1
ATOM 2105 C CA . ALA A 1 277 ? -16.513 9.395 28.652 1.00 94.31 277 ALA A CA 1
ATOM 2106 C C . ALA A 1 277 ? -16.560 10.276 27.396 1.00 94.31 277 ALA A C 1
ATOM 2108 O O . ALA A 1 277 ? -15.899 9.995 26.400 1.00 94.31 277 ALA A O 1
ATOM 2109 N N . GLY A 1 278 ? -17.455 11.266 27.384 1.00 93.19 278 GLY A N 1
ATOM 2110 C CA . GLY A 1 278 ? -17.614 12.253 26.311 1.00 93.19 278 GLY A CA 1
ATOM 2111 C C . GLY A 1 278 ? -18.257 11.756 25.008 1.00 93.19 278 GLY A C 1
ATOM 2112 O O . GLY A 1 278 ? -18.397 12.537 24.072 1.00 93.19 278 GLY A O 1
ATOM 2113 N N . HIS A 1 279 ? -18.644 10.482 24.914 1.00 94.06 279 HIS A N 1
ATOM 2114 C CA . HIS A 1 279 ? -19.248 9.911 23.704 1.00 94.06 279 HIS A CA 1
ATOM 2115 C C . HIS A 1 279 ? -20.749 10.249 23.599 1.00 94.06 279 HIS A C 1
ATOM 2117 O O . HIS A 1 279 ? -21.393 10.493 24.625 1.00 94.06 279 HIS A O 1
ATOM 2123 N N . PRO A 1 280 ? -21.355 10.235 22.397 1.00 92.19 280 PRO A N 1
ATOM 2124 C CA . PRO A 1 280 ? -22.806 10.316 22.267 1.00 92.19 280 PRO A CA 1
ATOM 2125 C C . PRO A 1 280 ? -23.536 9.250 23.095 1.00 92.19 280 PRO A C 1
ATOM 2127 O O . PRO A 1 280 ? -23.139 8.084 23.146 1.00 92.19 280 PRO A O 1
ATOM 2130 N N . VAL A 1 281 ? -24.627 9.661 23.742 1.00 91.19 281 VAL A N 1
ATOM 2131 C CA . VAL A 1 281 ? -25.424 8.789 24.613 1.00 91.19 281 VAL A CA 1
ATOM 2132 C C . VAL A 1 281 ? -26.054 7.657 23.787 1.00 91.19 281 VAL A C 1
ATOM 2134 O O . VAL A 1 281 ? -26.683 7.942 22.764 1.00 91.19 281 VAL A O 1
ATOM 2137 N N . PRO A 1 282 ? -25.942 6.382 24.212 1.00 92.81 282 PRO A N 1
ATOM 2138 C CA . PRO A 1 282 ? -26.540 5.272 23.481 1.00 92.81 282 PRO A CA 1
ATOM 2139 C C . PRO A 1 282 ? -28.064 5.382 23.383 1.00 92.81 282 PRO A C 1
ATOM 2141 O O . PRO A 1 282 ? -28.745 5.773 24.335 1.00 92.81 282 PRO A O 1
ATOM 2144 N N . VAL A 1 283 ? -28.602 4.950 22.244 1.00 94.62 283 VAL A N 1
ATOM 2145 C CA . VAL A 1 283 ? -30.045 4.829 22.012 1.00 94.62 283 VAL A CA 1
ATOM 2146 C C . VAL A 1 283 ? -30.497 3.418 22.385 1.00 94.62 283 VAL A C 1
ATOM 2148 O O . VAL A 1 283 ? -29.957 2.428 21.892 1.00 94.62 283 VAL A O 1
ATOM 2151 N N . LEU A 1 284 ? -31.516 3.322 23.233 1.00 94.06 284 LEU A N 1
ATOM 2152 C CA . LEU A 1 284 ? -32.264 2.100 23.492 1.00 94.06 284 LEU A CA 1
ATOM 2153 C C . LEU A 1 284 ? -33.527 2.099 22.638 1.00 94.06 284 LEU A C 1
ATOM 2155 O O . LEU A 1 284 ? -34.373 2.978 22.779 1.00 94.06 284 LEU A O 1
ATOM 2159 N N . VAL A 1 285 ? -33.677 1.072 21.810 1.00 95.38 285 VAL A N 1
ATOM 2160 C CA . VAL A 1 285 ? -34.923 0.800 21.091 1.00 95.38 285 VAL A CA 1
ATOM 2161 C C . VAL A 1 285 ? -35.657 -0.325 21.811 1.00 95.38 285 VAL A C 1
ATOM 2163 O O . VAL A 1 285 ? -35.092 -1.399 22.031 1.00 95.38 285 VAL A O 1
ATOM 2166 N N . ARG A 1 286 ? -36.908 -0.083 22.208 1.00 93.81 286 ARG A N 1
ATOM 2167 C CA . ARG A 1 286 ? -37.781 -1.093 22.819 1.00 93.81 286 ARG A CA 1
ATOM 2168 C C . ARG A 1 286 ? -39.189 -0.932 22.268 1.00 93.81 286 ARG A C 1
ATOM 2170 O O . ARG A 1 286 ? -39.696 0.178 22.244 1.00 93.81 286 ARG A O 1
ATOM 2177 N N . ASP A 1 287 ? -39.786 -2.033 21.816 1.00 95.00 287 ASP A N 1
ATOM 2178 C CA . ASP A 1 287 ? -41.141 -2.055 21.244 1.00 95.00 287 ASP A CA 1
ATOM 2179 C C . ASP A 1 287 ? -41.336 -1.050 20.088 1.00 95.00 287 ASP A C 1
ATOM 2181 O O . ASP A 1 287 ? -42.407 -0.486 19.906 1.00 95.00 287 ASP A O 1
ATOM 2185 N N . GLY A 1 288 ? -40.276 -0.821 19.302 1.00 95.19 288 GLY A N 1
ATOM 2186 C CA . GLY A 1 288 ? -40.263 0.137 18.188 1.00 95.19 288 GLY A CA 1
ATOM 2187 C C . GLY A 1 288 ? -39.946 1.583 18.582 1.00 95.19 288 GLY A C 1
ATOM 2188 O O . GLY A 1 288 ? -39.684 2.394 17.701 1.00 95.19 288 GLY A O 1
ATOM 2189 N N . GLU A 1 289 ? -39.884 1.894 19.876 1.00 96.00 289 GLU A N 1
ATOM 2190 C CA . GLU A 1 289 ? -39.683 3.255 20.371 1.00 96.00 289 GLU A CA 1
ATOM 2191 C C . GLU A 1 289 ? -38.208 3.527 20.719 1.00 96.00 289 GLU A C 1
ATOM 2193 O O . GLU A 1 289 ? -37.639 2.834 21.579 1.00 96.00 289 GLU A O 1
ATOM 2198 N N . PRO A 1 290 ? -37.556 4.517 20.074 1.00 96.88 290 PRO A N 1
ATOM 2199 C CA . PRO A 1 290 ? -36.201 4.930 20.405 1.00 96.88 290 PRO A CA 1
ATOM 2200 C C . PRO A 1 290 ? -36.198 5.923 21.572 1.00 96.88 290 PRO A C 1
ATOM 2202 O O . PRO A 1 290 ? -36.889 6.940 21.559 1.00 96.88 290 PRO A O 1
ATOM 2205 N N . ARG A 1 291 ? -35.341 5.685 22.563 1.00 95.50 291 ARG A N 1
ATOM 2206 C CA . ARG A 1 291 ? -35.048 6.653 23.627 1.00 95.50 291 ARG A CA 1
ATOM 2207 C C . ARG A 1 291 ? -33.568 6.660 23.963 1.00 95.50 291 ARG A C 1
ATOM 2209 O O . ARG A 1 291 ? -32.913 5.622 23.902 1.00 95.50 291 ARG A O 1
ATOM 2216 N N . LEU A 1 292 ? -33.038 7.814 24.352 1.00 93.25 292 LEU A N 1
ATOM 2217 C CA . LEU A 1 292 ? -31.695 7.872 24.926 1.00 93.25 292 LEU A CA 1
ATOM 2218 C C . LEU A 1 292 ? -31.678 7.111 26.256 1.00 93.25 292 LEU A C 1
ATOM 2220 O O . LEU A 1 292 ? -32.662 7.120 27.001 1.00 93.25 292 LEU A O 1
ATOM 2224 N N . LEU A 1 293 ? -30.571 6.430 26.544 1.00 90.88 293 LEU A N 1
ATOM 2225 C CA . LEU A 1 293 ? -30.334 5.922 27.889 1.00 90.88 293 LEU A CA 1
ATOM 2226 C C . LEU A 1 293 ? -30.144 7.090 28.857 1.00 90.88 293 LEU A C 1
ATOM 2228 O O . LEU A 1 293 ? -29.494 8.080 28.526 1.00 90.88 293 LEU A O 1
ATOM 2232 N N . ASP A 1 294 ? -30.671 6.944 30.070 1.00 88.25 294 ASP A N 1
ATOM 2233 C CA . ASP A 1 294 ? -30.445 7.925 31.127 1.00 88.25 294 ASP A CA 1
ATOM 2234 C C . ASP A 1 294 ? -28.943 7.982 31.437 1.00 88.25 294 ASP A C 1
ATOM 2236 O O . ASP A 1 294 ? -28.360 6.934 31.744 1.00 88.25 294 ASP A O 1
ATOM 2240 N N . PRO A 1 295 ? -28.293 9.155 31.326 1.00 77.69 295 PRO A N 1
ATOM 2241 C CA . PRO A 1 295 ? -26.852 9.250 31.488 1.00 77.69 295 PRO A CA 1
ATOM 2242 C C . PRO A 1 295 ? -26.434 8.814 32.900 1.00 77.69 295 PRO A C 1
ATOM 2244 O O . PRO A 1 295 ? -27.189 9.006 33.860 1.00 77.69 295 PRO A O 1
ATOM 2247 N N . PRO A 1 296 ? -25.226 8.248 33.059 1.00 77.06 296 PRO A N 1
ATOM 2248 C CA . PRO A 1 296 ? -24.707 7.921 34.377 1.00 77.06 296 PRO A CA 1
ATOM 2249 C C . PRO A 1 296 ? -24.590 9.188 35.251 1.00 77.06 296 PRO A C 1
ATOM 2251 O O . PRO A 1 296 ? -24.545 10.308 34.729 1.00 77.06 296 PRO A O 1
ATOM 2254 N N . PRO A 1 297 ? -24.540 9.047 36.591 1.00 74.44 297 PRO A N 1
ATOM 2255 C CA . PRO A 1 297 ? -24.354 10.184 37.490 1.00 74.44 297 PRO A CA 1
ATOM 2256 C C . PRO A 1 297 ? -23.131 11.019 37.074 1.00 74.44 297 PRO A C 1
ATOM 2258 O O . PRO A 1 297 ? -22.030 10.482 36.981 1.00 74.44 297 PRO A O 1
ATOM 2261 N N . GLY A 1 298 ? -23.327 12.316 36.807 1.00 69.81 298 GLY A N 1
ATOM 2262 C CA . GLY A 1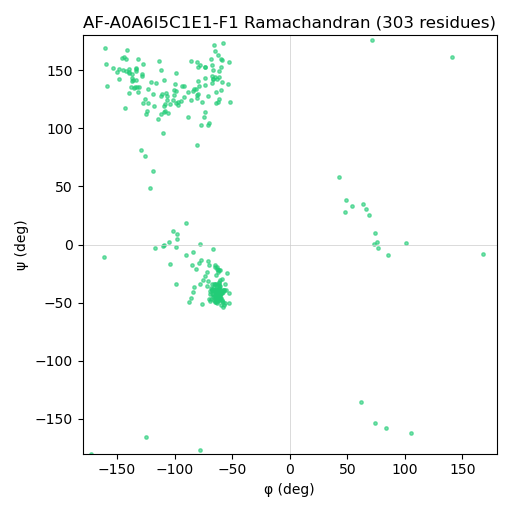 298 ? -22.291 13.200 36.245 1.00 69.81 298 GLY A CA 1
ATOM 2263 C C . GLY A 1 298 ? -22.413 13.483 34.738 1.00 69.81 298 GLY A C 1
ATOM 2264 O O . GLY A 1 298 ? -21.601 14.229 34.198 1.00 69.81 298 GLY A O 1
ATOM 2265 N N . GLY A 1 299 ? -23.439 12.951 34.062 1.00 74.50 299 GLY A N 1
ATOM 2266 C CA . GLY A 1 299 ? -23.706 13.215 32.645 1.00 74.50 299 GLY A CA 1
ATOM 2267 C C . GLY A 1 299 ? -22.881 12.323 31.706 1.00 74.50 299 GLY A C 1
ATOM 2268 O O . GLY A 1 299 ? -22.422 11.259 32.119 1.00 74.50 299 GLY A O 1
ATOM 2269 N N . PRO A 1 300 ? -22.666 12.723 30.438 1.00 73.75 300 PRO A N 1
ATOM 2270 C CA . PRO A 1 300 ? -21.831 11.961 29.505 1.00 73.75 300 PRO A CA 1
ATOM 2271 C C . PRO A 1 300 ? -20.341 11.937 29.895 1.00 73.75 300 PRO A C 1
ATOM 2273 O O . PRO A 1 300 ? -19.568 11.257 29.226 1.00 73.75 300 PRO A O 1
ATOM 2276 N N . GLY A 1 301 ? -19.943 12.647 30.959 1.00 81.00 301 GLY A N 1
ATOM 2277 C CA . GLY A 1 301 ? -18.561 12.739 31.426 1.00 81.00 301 GLY A CA 1
ATOM 2278 C C . GLY A 1 301 ? -17.665 13.563 30.498 1.00 81.00 301 GLY A C 1
ATOM 2279 O O . GLY A 1 301 ? -18.089 14.021 29.437 1.00 81.00 301 GLY A O 1
ATOM 2280 N N . MET A 1 302 ? -16.411 13.755 30.908 1.00 89.44 302 MET A N 1
ATOM 2281 C CA . MET A 1 302 ? -15.368 14.290 30.028 1.00 89.44 302 MET A CA 1
ATOM 2282 C C . MET A 1 302 ? -14.830 13.181 29.109 1.00 89.44 302 MET A C 1
ATOM 2284 O O . MET A 1 302 ? -14.899 12.005 29.484 1.00 89.44 302 MET A O 1
ATOM 2288 N N . PRO A 1 303 ? -14.314 13.527 27.915 1.00 93.94 303 PRO A N 1
ATOM 2289 C CA . PRO A 1 303 ? -13.499 12.613 27.121 1.00 93.94 303 PRO A CA 1
ATOM 2290 C C . PRO A 1 303 ? -12.335 12.040 27.937 1.00 93.94 303 PRO A C 1
ATOM 2292 O O . PRO A 1 303 ? -11.915 12.622 28.934 1.00 93.94 303 PRO A O 1
ATOM 2295 N N . LEU A 1 304 ? -11.833 10.889 27.503 1.00 94.00 304 LEU A N 1
ATOM 2296 C CA . LEU A 1 304 ? -10.562 10.346 27.962 1.00 94.00 304 LEU A CA 1
ATOM 2297 C C . LEU A 1 304 ? -9.422 11.236 27.459 1.00 94.00 304 LEU A C 1
ATOM 2299 O O . LEU A 1 304 ? -9.490 11.672 26.305 1.00 94.00 304 LEU A O 1
ATOM 2303 N N . GLY A 1 305 ? -8.367 11.376 28.263 1.00 92.00 305 GLY A N 1
ATOM 2304 C CA . GLY A 1 305 ? -7.176 12.160 27.916 1.00 92.00 305 GLY A CA 1
ATOM 2305 C C . GLY A 1 305 ? -7.218 13.568 28.479 1.00 92.00 305 GLY A C 1
ATOM 2306 O O . GLY A 1 305 ? -8.254 14.248 28.302 1.00 92.00 305 GLY A O 1
#

Foldseek 3Di:
DDDDDPDCPVVVVLVVCLVQQKWKWKAFPPPRDIDIRNSQCVSLVHDPPDDDDGLVVLLVQFDPVQNVVSVVQVVCQQPPDQKGKDWTQGNDDVRWIKIKIWGFDDDPPHGGGMIMIMIGGCRVVVVVVVVVVVVVVVVVVVVVVLVVQVVVLVVVCCVQAPDDDPCCVVLVDDDDDDQDDPDPRNSAWLWYWDWDQAPVRKIKTKIKGKPDTDDLSRVLSSQLRVLLVVVVNVVDAQVVSVVVSLVSQPVSDDRTWMWMKIWIADSPVRDIDIATAPDPFDWDADPNDTDGDDHDPPGNHHIRD

pLDDT: mean 86.61, std 12.12, range [28.47, 96.94]

Mean predicted aligned error: 11.83 Å

Radius of gyration: 40.64 Å; Cα contacts (8 Å, |Δi|>4): 496; chains: 1; bounding box: 78×44×104 Å